Protein AF-0000000083339998 (afdb_homodimer)

Organism: NCBI:txid2580412

Nearest PDB structures (foldseek):
  4am2-assembly1_A  TM=9.776E-01  e=6.672E-11  Blastochloris viridis
  3fvb-assembly1_A  TM=9.751E-01  e=2.303E-10  Brucella abortus 2308
  8sqq-assembly1_A  TM=9.729E-01  e=2.672E-10  Brucella abortus 2308
  5d8s-assembly1_C-2  TM=9.740E-01  e=5.905E-10  Pseudomonas aeruginosa PAO1
  8w8z-assembly1_A  TM=9.739E-01  e=6.520E-10  Escherichia coli

Structure (mmCIF, N/CA/C/O backbone):
data_AF-0000000083339998-model_v1
#
loop_
_entity.id
_entity.type
_entity.pdbx_description
1 polymer Bacterioferritin
#
loop_
_atom_site.group_PDB
_atom_site.id
_atom_site.type_symbol
_atom_site.label_atom_id
_atom_site.label_alt_id
_atom_site.label_comp_id
_atom_site.label_asym_id
_atom_site.label_entity_id
_atom_site.label_seq_id
_atom_site.pdbx_PDB_ins_code
_atom_site.Cartn_x
_atom_site.Cartn_y
_atom_site.Cartn_z
_atom_site.occupancy
_atom_site.B_iso_or_equiv
_atom_site.auth_seq_id
_atom_site.auth_comp_id
_atom_site.auth_asym_id
_atom_site.auth_atom_id
_atom_site.pdbx_PDB_model_num
ATOM 1 N N . MET A 1 1 ? -32.173 -6.997 -8.998 1 40.06 1 MET A N 1
ATOM 2 C CA . MET A 1 1 ? -31.596 -5.666 -8.833 1 40.06 1 MET A CA 1
ATOM 3 C C . MET A 1 1 ? -30.073 -5.733 -8.798 1 40.06 1 MET A C 1
ATOM 5 O O . MET A 1 1 ? -29.501 -6.621 -8.164 1 40.06 1 MET A O 1
ATOM 9 N N . SER A 1 2 ? -29.298 -5.074 -9.797 1 49.13 2 SER A N 1
ATOM 10 C CA . SER A 1 2 ? -28.148 -5.498 -10.59 1 49.13 2 SER A CA 1
ATOM 11 C C . SER A 1 2 ? -26.864 -5.452 -9.769 1 49.13 2 SER A C 1
ATOM 13 O O . SER A 1 2 ? -26.582 -4.454 -9.103 1 49.13 2 SER A O 1
ATOM 15 N N . LYS A 1 3 ? -26.419 -6.695 -9.272 1 64.67 3 LYS A N 1
ATOM 16 C CA . LYS A 1 3 ? -25.108 -7.032 -8.724 1 64.67 3 LYS A CA 1
ATOM 17 C C . LYS A 1 3 ? -24.027 -6.108 -9.277 1 64.67 3 LYS A C 1
ATOM 19 O O . LYS A 1 3 ? -22.968 -5.948 -8.667 1 64.67 3 LYS A O 1
ATOM 24 N N . LYS A 1 4 ? -24.452 -5.324 -10.065 1 74.75 4 LYS A N 1
ATOM 25 C CA . LYS A 1 4 ? -23.514 -4.462 -10.78 1 74.75 4 LYS A CA 1
ATOM 26 C C . LYS A 1 4 ? -23.205 -3.201 -9.978 1 74.75 4 LYS A C 1
ATOM 28 O O . LYS A 1 4 ? -22.049 -2.784 -9.888 1 74.75 4 LYS A O 1
ATOM 33 N N . SER A 1 5 ? -24.296 -2.652 -9.232 1 90.91 5 SER A N 1
ATOM 34 C CA . SER A 1 5 ? -24.06 -1.437 -8.459 1 90.91 5 SER A CA 1
ATOM 35 C C . SER A 1 5 ? -23.186 -1.717 -7.241 1 90.91 5 SER A C 1
ATOM 37 O O . SER A 1 5 ? -22.291 -0.933 -6.92 1 90.91 5 SER A O 1
ATOM 39 N N . THR A 1 6 ? -23.359 -2.778 -6.657 1 95.88 6 THR A N 1
ATOM 40 C CA . THR A 1 6 ? -22.602 -3.166 -5.472 1 95.88 6 THR A CA 1
ATOM 41 C C . THR A 1 6 ? -21.125 -3.346 -5.808 1 95.88 6 THR A C 1
ATOM 43 O O . THR A 1 6 ? -20.256 -2.807 -5.12 1 95.88 6 THR A O 1
ATOM 46 N N . LEU A 1 7 ? -20.866 -4.001 -6.902 1 97.65 7 LEU A N 1
ATOM 47 C CA . LEU A 1 7 ? -19.482 -4.234 -7.299 1 97.65 7 LEU A CA 1
ATOM 48 C C . LEU A 1 7 ? -18.788 -2.923 -7.653 1 97.65 7 LEU A C 1
ATOM 50 O O . LEU A 1 7 ? -17.607 -2.74 -7.352 1 97.65 7 LEU A O 1
ATOM 54 N N . SER A 1 8 ? -19.552 -2.075 -8.247 1 98.23 8 SER A N 1
ATOM 55 C CA . SER A 1 8 ? -18.994 -0.77 -8.588 1 98.23 8 SER A CA 1
ATOM 56 C C . SER A 1 8 ? -18.644 0.025 -7.334 1 98.23 8 SER A C 1
ATOM 58 O O . SER A 1 8 ? -17.589 0.66 -7.271 1 98.23 8 SER A O 1
ATOM 60 N N . ASN A 1 9 ? -19.508 0.013 -6.353 1 98.71 9 ASN A N 1
ATOM 61 C CA . ASN A 1 9 ? -19.254 0.704 -5.093 1 98.71 9 ASN A CA 1
ATOM 62 C C . ASN A 1 9 ? -18.053 0.111 -4.362 1 98.71 9 ASN A C 1
ATOM 64 O O . ASN A 1 9 ? -17.229 0.847 -3.814 1 98.71 9 ASN A O 1
ATOM 68 N N . LEU A 1 10 ? -17.94 -1.172 -4.366 1 98.84 10 LEU A N 1
ATOM 69 C CA . LEU A 1 10 ? -16.82 -1.846 -3.718 1 98.84 10 LEU A CA 1
ATOM 70 C C . LEU A 1 10 ? -15.504 -1.492 -4.402 1 98.84 10 LEU A C 1
ATOM 72 O O . LEU A 1 10 ? -14.497 -1.247 -3.733 1 98.84 10 LEU A O 1
ATOM 76 N N . GLN A 1 11 ? -15.531 -1.41 -5.666 1 98.82 11 GLN A N 1
ATOM 77 C CA . GLN A 1 11 ? -14.335 -1.051 -6.42 1 98.82 11 GLN A CA 1
ATOM 78 C C . GLN A 1 11 ? -13.903 0.381 -6.116 1 98.82 11 GLN A C 1
ATOM 80 O O . GLN A 1 11 ? -12.712 0.654 -5.954 1 98.82 11 GLN A O 1
ATOM 85 N N . LYS A 1 12 ? -14.845 1.267 -6.093 1 98.84 12 LYS A N 1
ATOM 86 C CA . LYS A 1 12 ? -14.527 2.652 -5.758 1 98.84 12 LYS A CA 1
ATOM 87 C C . LYS A 1 12 ? -13.95 2.758 -4.349 1 98.84 12 LYS A C 1
ATOM 89 O O . LYS A 1 12 ? -12.963 3.462 -4.128 1 98.84 12 LYS A O 1
ATOM 94 N N . ALA A 1 13 ? -14.548 2.048 -3.442 1 98.9 13 ALA A N 1
ATOM 95 C CA . ALA A 1 13 ? -14.072 2.052 -2.061 1 98.9 13 ALA A CA 1
ATOM 96 C C . ALA A 1 13 ? -12.648 1.514 -1.97 1 98.9 13 ALA A C 1
ATOM 98 O O . ALA A 1 13 ? -11.814 2.064 -1.246 1 98.9 13 ALA A O 1
ATOM 99 N N . LEU A 1 14 ? -12.371 0.431 -2.709 1 98.86 14 LEU A N 1
ATOM 100 C CA . LEU A 1 14 ? -11.029 -0.138 -2.763 1 98.86 14 LEU A CA 1
ATOM 101 C C . LEU A 1 14 ? -10.014 0.904 -3.22 1 98.86 14 LEU A C 1
ATOM 103 O O . LEU A 1 14 ? -8.969 1.079 -2.588 1 98.86 14 LEU A O 1
ATOM 107 N N . SER A 1 15 ? -10.343 1.628 -4.202 1 98.82 15 SER A N 1
ATOM 108 C CA . SER A 1 15 ? -9.457 2.654 -4.741 1 98.82 15 SER A CA 1
ATOM 109 C C . SER A 1 15 ? -9.26 3.792 -3.745 1 98.82 15 SER A C 1
ATOM 111 O O . SER A 1 15 ? -8.156 4.324 -3.613 1 98.82 15 SER A O 1
ATOM 113 N N . MET A 1 16 ? -10.303 4.172 -3.045 1 98.8 16 MET A N 1
ATOM 114 C CA . MET A 1 16 ? -10.226 5.232 -2.043 1 98.8 16 MET A CA 1
ATOM 115 C C . MET A 1 16 ? -9.327 4.819 -0.883 1 98.8 16 MET A C 1
ATOM 117 O O . MET A 1 16 ? -8.527 5.621 -0.397 1 98.8 16 MET A O 1
ATOM 121 N N . GLU A 1 17 ? -9.445 3.577 -0.521 1 98.85 17 GLU A N 1
ATOM 122 C CA . GLU A 1 17 ? -8.628 3.108 0.594 1 98.85 17 GLU A CA 1
ATOM 123 C C . GLU A 1 17 ? -7.159 3 0.195 1 98.85 17 GLU A C 1
ATOM 125 O O . GLU A 1 17 ? -6.269 3.264 1.006 1 98.85 17 GLU A O 1
ATOM 130 N N . LEU A 1 18 ? -6.873 2.57 -1.012 1 98.75 18 LEU A N 1
ATOM 131 C CA . LEU A 1 18 ? -5.492 2.555 -1.482 1 98.75 18 LEU A CA 1
ATOM 132 C C . LEU A 1 18 ? -4.905 3.963 -1.487 1 98.75 18 LEU A C 1
ATOM 134 O O . LEU A 1 18 ? -3.769 4.168 -1.053 1 98.75 18 LEU A O 1
ATOM 138 N N . THR A 1 19 ? -5.676 4.912 -1.93 1 98.65 19 THR A N 1
ATOM 139 C CA . THR A 1 19 ? -5.233 6.302 -1.9 1 98.65 19 THR A CA 1
ATOM 140 C C . THR A 1 19 ? -4.932 6.743 -0.47 1 98.65 19 THR A C 1
ATOM 142 O O . THR A 1 19 ? -3.878 7.325 -0.204 1 98.65 19 THR A O 1
ATOM 145 N N . ALA A 1 20 ? -5.88 6.463 0.417 1 98.6 20 ALA A N 1
ATOM 146 C CA . ALA A 1 20 ? -5.722 6.874 1.809 1 98.6 20 ALA A CA 1
ATOM 147 C C . ALA A 1 20 ? -4.482 6.238 2.432 1 98.6 20 ALA A C 1
ATOM 149 O O . ALA A 1 20 ? -3.73 6.902 3.149 1 98.6 20 ALA A O 1
ATOM 150 N N . ALA A 1 21 ? -4.261 4.953 2.158 1 98.68 21 ALA A N 1
ATOM 151 C CA . ALA A 1 21 ? -3.095 4.256 2.693 1 98.68 21 ALA A CA 1
ATOM 152 C C . ALA A 1 21 ? -1.801 4.943 2.265 1 98.68 21 ALA A C 1
ATOM 154 O O . ALA A 1 21 ? -0.926 5.206 3.094 1 98.68 21 ALA A O 1
ATOM 155 N N . HIS A 1 22 ? -1.75 5.302 1.079 1 98.73 22 HIS A N 1
ATOM 156 C CA . HIS A 1 22 ? -0.488 5.846 0.589 1 98.73 22 HIS A CA 1
ATOM 157 C C . HIS A 1 22 ? -0.372 7.334 0.899 1 98.73 22 HIS A C 1
ATOM 159 O O . HIS A 1 22 ? 0.735 7.871 0.986 1 98.73 22 HIS A O 1
ATOM 165 N N . GLN A 1 23 ? -1.501 8.064 1.105 1 98.73 23 GLN A N 1
ATOM 166 C CA . GLN A 1 23 ? -1.441 9.404 1.681 1 98.73 23 GLN A CA 1
ATOM 167 C C . GLN A 1 23 ? -0.813 9.377 3.071 1 98.73 23 GLN A C 1
ATOM 169 O O . GLN A 1 23 ? 0.056 10.195 3.381 1 98.73 23 GLN A O 1
ATOM 174 N N . TYR A 1 24 ? -1.246 8.427 3.842 1 98.72 24 TYR A N 1
ATOM 175 C CA . TYR A 1 24 ? -0.693 8.299 5.185 1 98.72 24 TYR A CA 1
ATOM 176 C C . TYR A 1 24 ? 0.766 7.863 5.135 1 98.72 24 TYR A C 1
ATOM 178 O O . TYR A 1 24 ? 1.574 8.278 5.97 1 98.72 24 TYR A O 1
ATOM 186 N N . GLN A 1 25 ? 1.122 7.032 4.179 1 98.78 25 GLN A N 1
ATOM 187 C CA . GLN A 1 25 ? 2.524 6.677 3.987 1 98.78 25 GLN A CA 1
ATOM 188 C C . GLN A 1 25 ? 3.368 7.913 3.69 1 98.78 25 GLN A C 1
ATOM 190 O O . GLN A 1 25 ? 4.414 8.121 4.31 1 98.78 25 GLN A O 1
ATOM 195 N N . LEU A 1 26 ? 2.905 8.684 2.791 1 98.83 26 LEU A N 1
ATOM 196 C CA . LEU A 1 26 ? 3.61 9.901 2.401 1 98.83 26 LEU A CA 1
ATOM 197 C C . LEU A 1 26 ? 3.739 10.857 3.582 1 98.83 26 LEU A C 1
ATOM 199 O O . LEU A 1 26 ? 4.822 11.387 3.841 1 98.83 26 LEU A O 1
ATOM 203 N N . HIS A 1 27 ? 2.687 11.029 4.34 1 98.81 27 HIS A N 1
ATOM 204 C CA . HIS A 1 27 ? 2.688 11.944 5.476 1 98.81 27 HIS A CA 1
ATOM 205 C C . HIS A 1 27 ? 3.591 11.434 6.594 1 98.81 27 HIS A C 1
ATOM 207 O O . HIS A 1 27 ? 4.275 12.221 7.253 1 98.81 27 HIS A O 1
ATOM 213 N N . ALA A 1 28 ? 3.574 10.113 6.757 1 98.66 28 ALA A N 1
ATOM 214 C CA . ALA A 1 28 ? 4.501 9.542 7.731 1 98.66 28 ALA A CA 1
ATOM 215 C C . ALA A 1 28 ? 5.946 9.882 7.378 1 98.66 28 ALA A C 1
ATOM 217 O O . ALA A 1 28 ? 6.74 10.232 8.254 1 98.66 28 ALA A O 1
ATOM 218 N N . SER A 1 29 ? 6.272 9.816 6.149 1 98.51 29 SER A N 1
ATOM 219 C CA . SER A 1 29 ? 7.629 10.092 5.69 1 98.51 29 SER A CA 1
ATOM 220 C C . SER A 1 29 ? 7.968 11.573 5.826 1 98.51 29 SER A C 1
ATOM 222 O O . SER A 1 29 ? 9.075 11.927 6.237 1 98.51 29 SER A O 1
ATOM 224 N N . VAL A 1 30 ? 7.054 12.415 5.521 1 98.44 30 VAL A N 1
ATOM 225 C CA . VAL A 1 30 ? 7.241 13.856 5.653 1 98.44 30 VAL A CA 1
ATOM 226 C C . VAL A 1 30 ? 7.469 14.215 7.12 1 98.44 30 VAL A C 1
ATOM 228 O O . VAL A 1 30 ? 8.394 14.962 7.445 1 98.44 30 VAL A O 1
ATOM 231 N N . LEU A 1 31 ? 6.661 13.64 7.984 1 98.46 31 LEU A N 1
ATOM 232 C CA . LEU A 1 31 ? 6.767 13.912 9.414 1 98.46 31 LEU A CA 1
ATOM 233 C C . LEU A 1 31 ? 8.093 13.4 9.967 1 98.46 31 LEU A C 1
ATOM 235 O O . LEU A 1 31 ? 8.711 14.052 10.812 1 98.46 31 LEU A O 1
ATOM 239 N N . SER A 1 32 ? 8.476 12.274 9.52 1 97.49 32 SER A N 1
ATOM 240 C CA . SER A 1 32 ? 9.784 11.755 9.905 1 97.49 32 SER A CA 1
ATOM 241 C C . SER A 1 32 ? 10.903 12.692 9.462 1 97.49 32 SER A C 1
ATOM 243 O O . SER A 1 32 ? 11.828 12.969 10.228 1 97.49 32 SER A O 1
ATOM 245 N N . ASP A 1 33 ? 10.758 13.185 8.304 1 96.52 33 ASP A N 1
ATOM 246 C CA . ASP A 1 33 ? 1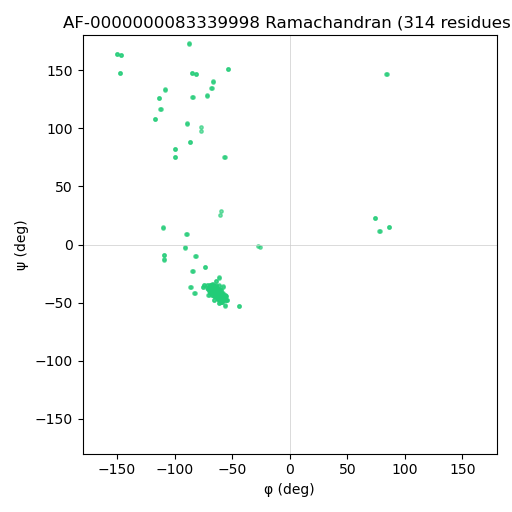1.744 14.114 7.76 1 96.52 33 ASP A CA 1
ATOM 247 C C . ASP A 1 33 ? 11.792 15.404 8.577 1 96.52 33 ASP A C 1
ATOM 249 O O . ASP A 1 33 ? 12.852 16.019 8.713 1 96.52 33 ASP A O 1
ATOM 253 N N . TRP A 1 34 ? 10.653 15.782 9.148 1 96.51 34 TRP A N 1
ATOM 254 C CA . TRP A 1 34 ? 10.545 16.985 9.967 1 96.51 34 TRP A CA 1
ATOM 255 C C . TRP A 1 34 ? 11.024 16.72 11.39 1 96.51 34 TRP A C 1
ATOM 257 O O . TRP A 1 34 ? 11.089 17.639 12.211 1 96.51 34 TRP A O 1
ATOM 267 N N . GLY A 1 35 ? 11.26 15.439 11.749 1 96.13 35 GLY A N 1
ATOM 268 C CA . GLY A 1 35 ? 11.713 15.083 13.085 1 96.13 35 GLY A CA 1
ATOM 269 C C . GLY A 1 35 ? 10.575 14.899 14.071 1 96.13 35 GLY A C 1
ATOM 270 O O . GLY A 1 35 ? 10.798 14.86 15.283 1 96.13 35 GLY A O 1
ATOM 271 N N . ILE A 1 36 ? 9.349 14.78 13.568 1 97.56 36 ILE A N 1
ATOM 272 C CA . ILE A 1 36 ? 8.169 14.611 14.408 1 97.56 36 ILE A CA 1
ATOM 273 C C . ILE A 1 36 ? 7.774 13.136 14.453 1 97.56 36 ILE A C 1
ATOM 275 O O . ILE A 1 36 ? 6.746 12.745 13.896 1 97.56 36 ILE A O 1
ATOM 279 N N . ASP A 1 37 ? 8.491 12.368 15.171 1 97.43 37 ASP A N 1
ATOM 280 C CA . ASP A 1 37 ? 8.517 10.914 15.039 1 97.43 37 ASP A CA 1
ATOM 281 C C . ASP A 1 37 ? 7.265 10.285 15.644 1 97.43 37 ASP A C 1
ATOM 283 O O . ASP A 1 37 ? 6.748 9.295 15.124 1 97.43 37 ASP A O 1
ATOM 287 N N . ILE A 1 38 ? 6.754 10.81 16.735 1 97.79 38 ILE A N 1
ATOM 288 C CA . ILE A 1 38 ? 5.573 10.241 17.375 1 97.79 38 ILE A CA 1
ATOM 289 C C . ILE A 1 38 ? 4.371 10.36 16.44 1 97.79 38 ILE A C 1
ATOM 291 O O . ILE A 1 38 ? 3.61 9.404 16.272 1 97.79 38 ILE A O 1
ATOM 295 N N . LEU A 1 39 ? 4.244 11.488 15.805 1 98.16 39 LEU A N 1
ATOM 296 C CA . LEU A 1 39 ? 3.158 11.685 14.851 1 98.16 39 LEU A CA 1
ATOM 297 C C . LEU A 1 39 ? 3.364 10.828 13.607 1 98.16 39 LEU A C 1
ATOM 299 O O . LEU A 1 39 ? 2.397 10.335 13.021 1 98.16 39 LEU A O 1
ATOM 303 N N . SER A 1 40 ? 4.614 10.726 13.189 1 98.38 40 SER A N 1
ATOM 304 C CA . SER A 1 40 ? 4.929 9.847 12.067 1 98.38 40 SER A CA 1
ATOM 305 C C . SER A 1 40 ? 4.442 8.425 12.326 1 98.38 40 SER A C 1
ATOM 307 O O . SER A 1 40 ? 3.835 7.803 11.452 1 98.38 40 SER A O 1
ATOM 309 N N . GLU A 1 41 ? 4.657 7.927 13.488 1 98.29 41 GLU A N 1
ATOM 310 C CA . GLU A 1 41 ? 4.232 6.581 13.86 1 98.29 41 GLU A CA 1
ATOM 311 C C . GLU A 1 41 ? 2.712 6.456 13.837 1 98.29 41 GLU A C 1
ATOM 313 O O . GLU A 1 41 ? 2.175 5.422 13.433 1 98.29 41 GLU A O 1
ATOM 318 N N . GLN A 1 42 ? 2.056 7.501 14.248 1 98.22 42 GLN A N 1
ATOM 319 C CA . GLN A 1 42 ? 0.598 7.503 14.194 1 98.22 42 GLN A CA 1
ATOM 320 C C . GLN A 1 42 ? 0.1 7.389 12.757 1 98.22 42 GLN A C 1
ATOM 322 O O . GLN A 1 42 ? -0.862 6.669 12.482 1 98.22 42 GLN A O 1
ATOM 327 N N . MET A 1 43 ? 0.757 8.066 11.86 1 98.57 43 MET A N 1
ATOM 328 C CA . MET A 1 43 ? 0.375 7.984 10.453 1 98.57 43 MET A CA 1
ATOM 329 C C . MET A 1 43 ? 0.618 6.581 9.905 1 98.57 43 MET A C 1
ATOM 331 O O . MET A 1 43 ? -0.153 6.092 9.077 1 98.57 43 MET A O 1
ATOM 335 N N . ARG A 1 44 ? 1.642 5.93 10.339 1 98.51 44 ARG A N 1
ATOM 336 C CA . ARG A 1 44 ? 1.933 4.567 9.906 1 98.51 44 ARG A CA 1
ATOM 337 C C . ARG A 1 44 ? 0.848 3.602 10.37 1 98.51 44 ARG A C 1
ATOM 339 O O . ARG A 1 44 ? 0.474 2.682 9.639 1 98.51 44 ARG A O 1
ATOM 346 N N . LYS A 1 45 ? 0.42 3.784 11.545 1 98.51 45 LYS A N 1
ATOM 347 C CA . LYS A 1 45 ? -0.681 2.967 12.049 1 98.51 45 LYS A CA 1
ATOM 348 C C . LYS A 1 45 ? -1.936 3.153 11.201 1 98.51 45 LYS A C 1
ATOM 350 O O . LYS A 1 45 ? -2.633 2.184 10.894 1 98.51 45 LYS A O 1
ATOM 355 N N . GLU A 1 46 ? -2.201 4.409 10.844 1 98.4 46 GLU A N 1
ATOM 356 C CA . GLU A 1 46 ? -3.356 4.68 9.994 1 98.4 46 GLU A CA 1
ATOM 357 C C . GLU A 1 46 ? -3.197 4.031 8.623 1 98.4 46 GLU A C 1
ATOM 359 O O . GLU A 1 46 ? -4.161 3.5 8.066 1 98.4 46 GLU A O 1
ATOM 364 N N . MET A 1 47 ? -1.98 4.087 8.087 1 98.52 47 MET A N 1
ATOM 365 C CA . MET A 1 47 ? -1.698 3.419 6.82 1 98.52 47 MET A CA 1
ATOM 366 C C . MET A 1 47 ? -2.062 1.94 6.891 1 98.52 47 MET A C 1
ATOM 368 O O . MET A 1 47 ? -2.731 1.417 5.999 1 98.52 47 MET A O 1
ATOM 372 N N . SER A 1 48 ? -1.63 1.308 7.94 1 98.36 48 SER A N 1
ATOM 373 C CA . SER A 1 48 ? -1.903 -0.114 8.122 1 98.36 48 SER A CA 1
ATOM 374 C C . SER A 1 48 ? -3.402 -0.384 8.2 1 98.36 48 SER A C 1
ATOM 376 O O . SER A 1 48 ? -3.894 -1.353 7.62 1 98.36 48 SER A O 1
ATOM 378 N N . GLU A 1 49 ? -4.111 0.423 8.896 1 98.53 49 GLU A N 1
ATOM 379 C CA . GLU A 1 49 ? -5.557 0.263 9.014 1 98.53 49 GLU A CA 1
ATOM 380 C C . GLU A 1 49 ? -6.238 0.382 7.654 1 98.53 49 GLU A C 1
ATOM 382 O O . GLU A 1 49 ? -7.105 -0.426 7.314 1 98.53 49 GLU A O 1
ATOM 387 N N . GLU A 1 50 ? -5.813 1.376 6.857 1 98.72 50 GLU A N 1
ATOM 388 C CA . GLU A 1 50 ? -6.429 1.558 5.546 1 98.72 50 GLU A CA 1
ATOM 389 C C . GLU A 1 50 ? -6.107 0.39 4.619 1 98.72 50 GLU A C 1
ATOM 391 O O . GLU A 1 50 ? -6.924 0.017 3.774 1 98.72 50 GLU A O 1
ATOM 396 N N . LEU A 1 51 ? -4.906 -0.186 4.745 1 98.57 51 LEU A N 1
ATOM 397 C CA . LEU A 1 51 ? -4.584 -1.389 3.986 1 98.57 51 LEU A CA 1
ATOM 398 C C . LEU A 1 51 ? -5.495 -2.545 4.386 1 98.57 51 LEU A C 1
ATOM 400 O O . LEU A 1 51 ? -5.916 -3.332 3.535 1 98.57 51 LEU A O 1
ATOM 404 N N . GLY A 1 52 ? -5.785 -2.641 5.66 1 98.52 52 GLY A N 1
ATOM 405 C CA . GLY A 1 52 ? -6.766 -3.616 6.108 1 98.52 52 GLY A CA 1
ATOM 406 C C . GLY A 1 52 ? -8.132 -3.42 5.48 1 98.52 52 GLY A C 1
ATOM 407 O O . GLY A 1 52 ? -8.791 -4.39 5.099 1 98.52 52 GLY A O 1
ATOM 408 N N . HIS A 1 53 ? -8.618 -2.148 5.366 1 98.84 53 HIS A N 1
ATOM 409 C CA . HIS A 1 53 ? -9.88 -1.847 4.699 1 98.84 53 HIS A CA 1
ATOM 410 C C . HIS A 1 53 ? -9.845 -2.277 3.236 1 98.84 53 HIS A C 1
ATOM 412 O O . HIS A 1 53 ? -10.797 -2.886 2.741 1 98.84 53 HIS A O 1
ATOM 418 N N . SER A 1 54 ? -8.76 -1.953 2.583 1 98.77 54 SER A N 1
ATOM 419 C CA . SER A 1 54 ? -8.637 -2.33 1.179 1 98.77 54 SER A CA 1
ATOM 420 C C . SER A 1 54 ? -8.697 -3.844 1.006 1 98.77 54 SER A C 1
ATOM 422 O O . SER A 1 54 ? -9.302 -4.342 0.054 1 98.77 54 SER A O 1
ATOM 424 N N . ASP A 1 55 ? -8.09 -4.594 1.913 1 98.73 55 ASP A N 1
ATOM 425 C CA . ASP A 1 55 ? -8.15 -6.052 1.887 1 98.73 55 ASP A CA 1
ATOM 426 C C . ASP A 1 55 ? -9.59 -6.545 2.01 1 98.73 55 ASP A C 1
ATOM 428 O O . ASP A 1 55 ? -10.013 -7.436 1.271 1 98.73 55 ASP A O 1
ATOM 432 N N . ALA A 1 56 ? -10.291 -5.975 2.924 1 98.83 56 ALA A N 1
ATOM 433 C CA . ALA A 1 56 ? -11.671 -6.391 3.161 1 98.83 56 ALA A CA 1
ATOM 434 C C . ALA A 1 56 ? -12.536 -6.15 1.927 1 98.83 56 ALA A C 1
ATOM 436 O O . ALA A 1 56 ? -13.361 -6.993 1.566 1 98.83 56 ALA A O 1
ATOM 437 N N . PHE A 1 57 ? -12.346 -5.016 1.275 1 98.86 57 PHE A N 1
ATOM 438 C CA . PHE A 1 57 ? -13.111 -4.718 0.07 1 98.86 57 PHE A CA 1
ATOM 439 C C . PHE A 1 57 ? -12.747 -5.68 -1.054 1 98.86 57 PHE A C 1
ATOM 441 O O . PHE A 1 57 ? -13.623 -6.154 -1.781 1 98.86 57 PHE A O 1
ATOM 448 N N . MET A 1 58 ? -11.476 -5.952 -1.17 1 98.6 58 MET A N 1
ATOM 449 C CA . MET A 1 58 ? -11.017 -6.872 -2.206 1 98.6 58 MET A CA 1
ATOM 450 C C . MET A 1 58 ? -11.62 -8.259 -2.008 1 98.6 58 MET A C 1
ATOM 452 O O . MET A 1 58 ? -12.094 -8.877 -2.963 1 98.6 58 MET A O 1
ATOM 456 N N . GLU A 1 59 ? -11.638 -8.713 -0.803 1 98.32 59 GLU A N 1
ATOM 457 C CA . GLU A 1 59 ? -12.193 -10.024 -0.48 1 98.32 59 GLU A CA 1
ATOM 458 C C . GLU A 1 59 ? -13.688 -10.08 -0.784 1 98.32 59 GLU A C 1
ATOM 460 O O . GLU A 1 59 ? -14.186 -11.089 -1.287 1 98.32 59 GLU A O 1
ATOM 465 N N . ARG A 1 60 ? -14.409 -9.012 -0.494 1 98.69 60 ARG A N 1
ATOM 466 C CA . ARG A 1 60 ? -15.843 -8.97 -0.765 1 98.69 60 ARG A CA 1
ATOM 467 C C . ARG A 1 60 ? -16.117 -8.999 -2.264 1 98.69 60 ARG A C 1
ATOM 469 O O . ARG A 1 60 ? -17.055 -9.66 -2.716 1 98.69 60 ARG A O 1
ATOM 476 N N . ILE A 1 61 ? -15.314 -8.275 -3.027 1 98.65 61 ILE A N 1
ATOM 477 C CA . ILE A 1 61 ? -15.444 -8.283 -4.48 1 98.65 61 ILE A CA 1
ATOM 478 C C . ILE A 1 61 ? -15.295 -9.709 -5.004 1 98.65 61 ILE A C 1
ATOM 480 O O . ILE A 1 61 ? -16.113 -10.172 -5.803 1 98.65 61 ILE A O 1
ATOM 484 N N . MET A 1 62 ? -14.311 -10.421 -4.515 1 97.95 62 MET A N 1
ATOM 485 C CA . MET A 1 62 ? -14.054 -11.785 -4.969 1 97.95 62 MET A CA 1
ATOM 486 C C . MET A 1 62 ? -15.165 -12.727 -4.518 1 97.95 62 MET A C 1
ATOM 488 O O . MET A 1 62 ? -15.571 -13.618 -5.267 1 97.95 62 MET A O 1
ATOM 492 N N . PHE A 1 63 ? -15.675 -12.526 -3.323 1 97.74 63 PHE A N 1
ATOM 493 C CA . PHE A 1 63 ? -16.789 -13.321 -2.818 1 97.74 63 PHE A CA 1
ATOM 494 C C . PHE A 1 63 ? -17.992 -13.219 -3.747 1 97.74 63 PHE A C 1
ATOM 496 O O . PHE A 1 63 ? -18.701 -14.204 -3.964 1 97.74 63 PHE A O 1
ATOM 503 N N . LEU A 1 64 ? -18.181 -12.057 -4.303 1 97.51 64 LEU A N 1
ATOM 504 C CA . LEU A 1 64 ? -19.308 -11.8 -5.194 1 97.51 64 LEU A CA 1
ATOM 505 C C . LEU A 1 64 ? -18.943 -12.124 -6.639 1 97.51 64 LEU A C 1
ATOM 507 O O . LEU A 1 64 ? -19.625 -11.686 -7.569 1 97.51 64 LEU A O 1
ATOM 511 N N . LYS A 1 65 ? -17.77 -12.752 -6.837 1 96.89 65 LYS A N 1
ATOM 512 C CA . LYS A 1 65 ? -17.288 -13.281 -8.109 1 96.89 65 LYS A CA 1
ATOM 513 C C . LYS A 1 65 ? -16.843 -12.156 -9.039 1 96.89 65 LYS A C 1
ATOM 515 O O . LYS A 1 65 ? -16.882 -12.302 -10.262 1 96.89 65 LYS A O 1
ATOM 520 N N . GLY A 1 66 ? -16.51 -11.007 -8.38 1 97.21 66 GLY A N 1
ATOM 521 C CA . GLY A 1 66 ? -15.875 -9.939 -9.135 1 97.21 66 GLY A CA 1
ATOM 522 C C . GLY A 1 66 ? -14.364 -10.065 -9.194 1 97.21 66 GLY A C 1
ATOM 523 O O . GLY A 1 66 ? -13.788 -10.972 -8.589 1 97.21 66 GLY A O 1
ATOM 524 N N . LYS A 1 67 ? -13.779 -9.196 -9.991 1 97.6 67 LYS A N 1
ATOM 525 C CA . LYS A 1 67 ? -12.327 -9.095 -10.112 1 97.6 67 LYS A CA 1
ATOM 526 C C . LYS A 1 67 ? -11.831 -7.728 -9.65 1 97.6 67 LYS A C 1
ATOM 528 O O . LYS A 1 67 ? -12.017 -6.727 -10.345 1 97.6 67 LYS A O 1
ATOM 533 N N . PRO A 1 68 ? -11.191 -7.693 -8.504 1 98.55 68 PRO A N 1
ATOM 534 C CA . PRO A 1 68 ? -10.721 -6.396 -8.01 1 98.55 68 PRO A CA 1
ATOM 535 C C . PRO A 1 68 ? -9.623 -5.795 -8.884 1 98.55 68 PRO A C 1
ATOM 537 O O . PRO A 1 68 ? -8.764 -6.521 -9.39 1 98.55 68 PRO A O 1
ATOM 540 N N . VAL A 1 69 ? -9.666 -4.51 -9.094 1 98.59 69 VAL A N 1
ATOM 541 C CA . VAL A 1 69 ? -8.637 -3.739 -9.783 1 98.59 69 VAL A CA 1
ATOM 542 C C . VAL A 1 69 ? -7.948 -2.8 -8.796 1 98.59 69 VAL A C 1
ATOM 544 O O . VAL A 1 69 ? -8.588 -1.921 -8.214 1 98.59 69 VAL A O 1
ATOM 547 N N . LEU A 1 70 ? -6.683 -3.017 -8.605 1 98.7 70 LEU A N 1
ATOM 548 C CA . LEU A 1 70 ? -5.949 -2.196 -7.648 1 98.7 70 LEU A CA 1
ATOM 549 C C . LEU A 1 70 ? -5.378 -0.953 -8.323 1 98.7 70 LEU A C 1
ATOM 551 O O . LEU A 1 70 ? -4.384 -1.037 -9.048 1 98.7 70 LEU A O 1
ATOM 555 N N . LYS A 1 71 ? -6.025 0.11 -8.056 1 98.24 71 LYS A N 1
ATOM 556 C CA . LYS A 1 71 ? -5.641 1.442 -8.513 1 98.24 71 LYS A CA 1
ATOM 557 C C . LYS A 1 71 ? -6.027 2.506 -7.489 1 98.24 71 LYS A C 1
ATOM 559 O O . LYS A 1 71 ? -7.039 2.372 -6.798 1 98.24 71 LYS A O 1
ATOM 564 N N . MET A 1 72 ? -5.278 3.497 -7.416 1 98.14 72 MET A N 1
ATOM 565 C CA . MET A 1 72 ? -5.613 4.599 -6.519 1 98.14 72 MET A CA 1
ATOM 566 C C . MET A 1 72 ? -6.639 5.529 -7.158 1 98.14 72 MET A C 1
ATOM 568 O O . MET A 1 72 ? -6.603 5.762 -8.367 1 98.14 72 MET A O 1
ATOM 572 N N . ALA A 1 73 ? -7.469 6.075 -6.338 1 97.82 73 ALA A N 1
ATOM 573 C CA . ALA A 1 73 ? -8.481 7.016 -6.81 1 97.82 73 ALA A CA 1
ATOM 574 C C . ALA A 1 73 ? -7.859 8.37 -7.141 1 97.82 73 ALA A C 1
ATOM 576 O O . ALA A 1 73 ? -8.332 9.075 -8.036 1 97.82 73 ALA A O 1
ATOM 577 N N . ASN A 1 74 ? -6.888 8.769 -6.426 1 97.56 74 ASN A N 1
ATOM 578 C CA . ASN A 1 74 ? -6.162 10.028 -6.551 1 97.56 74 ASN A CA 1
ATOM 579 C C . ASN A 1 74 ? -4.69 9.865 -6.184 1 97.56 74 ASN A C 1
ATOM 581 O O . ASN A 1 74 ? -4.305 8.867 -5.573 1 97.56 74 ASN A O 1
ATOM 585 N N . THR A 1 75 ? -3.943 10.85 -6.616 1 97.97 75 THR A N 1
ATOM 586 C CA . THR A 1 75 ? -2.545 10.877 -6.201 1 97.97 75 THR A CA 1
ATOM 587 C C . THR A 1 75 ? -2.4 11.538 -4.833 1 97.97 75 THR A C 1
ATOM 589 O O . THR A 1 75 ? -2.887 12.651 -4.621 1 97.97 75 THR A O 1
ATOM 592 N N . PRO A 1 76 ? -1.74 10.848 -3.879 1 98.47 76 PRO A N 1
ATOM 593 C CA . PRO A 1 76 ? -1.481 11.471 -2.579 1 98.47 76 PRO A CA 1
ATOM 594 C C . PRO A 1 76 ? -0.776 12.82 -2.701 1 98.47 76 PRO A C 1
ATOM 596 O O . PRO A 1 76 ? 0.018 13.025 -3.622 1 98.47 76 PRO A O 1
ATOM 599 N N . VAL A 1 77 ? -1.032 13.67 -1.731 1 97.45 77 VAL A N 1
ATOM 600 C CA . VAL A 1 77 ? -0.507 15.031 -1.766 1 97.45 77 VAL A CA 1
ATOM 601 C C . VAL A 1 77 ? 0.505 15.224 -0.639 1 97.45 77 VAL A C 1
ATOM 603 O O . VAL A 1 77 ? 0.204 14.956 0.527 1 97.45 77 VAL A O 1
ATOM 606 N N . MET A 1 78 ? 1.671 15.661 -1.021 1 97.79 78 MET A N 1
ATOM 607 C CA . MET A 1 78 ? 2.696 15.957 -0.024 1 97.79 78 MET A CA 1
ATOM 608 C C . MET A 1 78 ? 2.35 17.223 0.753 1 97.79 78 MET A C 1
ATOM 610 O O . MET A 1 78 ? 2.082 18.268 0.157 1 97.79 78 MET A O 1
ATOM 614 N N . ALA A 1 79 ? 2.37 17.15 2.028 1 96.23 79 ALA A N 1
ATOM 615 C CA . ALA A 1 79 ? 1.987 18.275 2.878 1 96.23 79 ALA A CA 1
ATOM 616 C C . ALA A 1 79 ? 3.164 19.219 3.103 1 96.23 79 ALA A C 1
ATOM 618 O O . ALA A 1 79 ? 4.309 18.776 3.226 1 96.23 79 ALA A O 1
ATOM 619 N N . GLU A 1 80 ? 2.84 20.519 3.243 1 96.19 80 GLU A N 1
ATOM 620 C CA . GLU A 1 80 ? 3.867 21.527 3.489 1 96.19 80 GLU A CA 1
ATOM 621 C C . GLU A 1 80 ? 3.777 22.071 4.912 1 96.19 80 GLU A C 1
ATOM 623 O O . GLU A 1 80 ? 4.655 22.814 5.354 1 96.19 80 GLU A O 1
ATOM 628 N N . SER A 1 81 ? 2.684 21.773 5.566 1 97.2 81 SER A N 1
ATOM 629 C CA . SER A 1 81 ? 2.482 22.133 6.966 1 97.2 81 SER A CA 1
ATOM 630 C C . SER A 1 81 ? 1.588 21.12 7.674 1 97.2 81 SER A C 1
ATOM 632 O O . SER A 1 81 ? 0.883 20.346 7.024 1 97.2 81 SER A O 1
ATOM 634 N N . LEU A 1 82 ? 1.612 21.165 8.965 1 97.97 82 LEU A N 1
ATOM 635 C CA . LEU A 1 82 ? 0.769 20.258 9.736 1 97.97 82 LEU A CA 1
ATOM 636 C C . LEU A 1 82 ? -0.708 20.542 9.485 1 97.97 82 LEU A C 1
ATOM 638 O O . LEU A 1 82 ? -1.503 19.615 9.317 1 97.97 82 LEU A O 1
ATOM 642 N N . VAL A 1 83 ? -1.043 21.754 9.494 1 98.21 83 VAL A N 1
ATOM 643 C CA . VAL A 1 83 ? -2.436 22.145 9.301 1 98.21 83 VAL A CA 1
ATOM 644 C C . VAL A 1 83 ? -2.92 21.674 7.932 1 98.21 83 VAL A C 1
ATOM 646 O O . VAL A 1 83 ? -4 21.089 7.815 1 98.21 83 VAL A O 1
ATOM 649 N N . GLN A 1 84 ? -2.138 21.902 6.928 1 98.14 84 GLN A N 1
ATOM 650 C CA . GLN A 1 84 ? -2.499 21.427 5.596 1 98.14 84 GLN A CA 1
ATOM 651 C C . GLN A 1 84 ? -2.639 19.908 5.573 1 98.14 84 GLN A C 1
ATOM 653 O O . GLN A 1 84 ? -3.556 19.373 4.946 1 98.14 84 GLN A O 1
ATOM 658 N N . MET A 1 85 ? -1.688 19.239 6.222 1 98.62 85 MET A N 1
ATOM 659 C CA . MET A 1 85 ? -1.709 17.78 6.281 1 98.62 85 MET A CA 1
ATOM 660 C C . MET A 1 85 ? -3.024 17.277 6.866 1 98.62 85 MET A C 1
ATOM 662 O O . MET A 1 85 ? -3.717 16.47 6.243 1 98.62 85 MET A O 1
ATOM 666 N N . PHE A 1 86 ? -3.383 17.788 8.027 1 98.75 86 PHE A N 1
ATOM 667 C CA . PHE A 1 86 ? -4.566 17.315 8.737 1 98.75 86 PHE A CA 1
ATOM 668 C C . PHE A 1 86 ? -5.837 17.711 7.996 1 98.75 86 PHE A C 1
ATOM 670 O O . PHE A 1 86 ? -6.813 16.959 7.981 1 98.75 86 PHE A O 1
ATOM 677 N N . LYS A 1 87 ? -5.858 18.842 7.375 1 98.58 87 LYS A N 1
ATOM 678 C CA . LYS A 1 87 ? -7.03 19.261 6.613 1 98.58 87 LYS A CA 1
ATOM 679 C C . LYS A 1 87 ? -7.237 18.374 5.389 1 98.58 87 LYS A C 1
ATOM 681 O O . LYS A 1 87 ? -8.372 18.036 5.045 1 98.58 87 LYS A O 1
ATOM 686 N N . THR A 1 88 ? -6.137 18.091 4.716 1 98.31 88 THR A N 1
ATOM 687 C CA . THR A 1 88 ? -6.216 17.204 3.561 1 98.31 88 THR A CA 1
ATOM 688 C C . THR A 1 88 ? -6.749 15.833 3.966 1 98.31 88 THR A C 1
ATOM 690 O O . THR A 1 88 ? -7.649 15.295 3.318 1 98.31 88 THR A O 1
ATOM 693 N N . ASP A 1 89 ? -6.191 15.245 5.03 1 98.66 89 ASP A N 1
ATOM 694 C CA . ASP A 1 89 ? -6.635 13.941 5.514 1 98.66 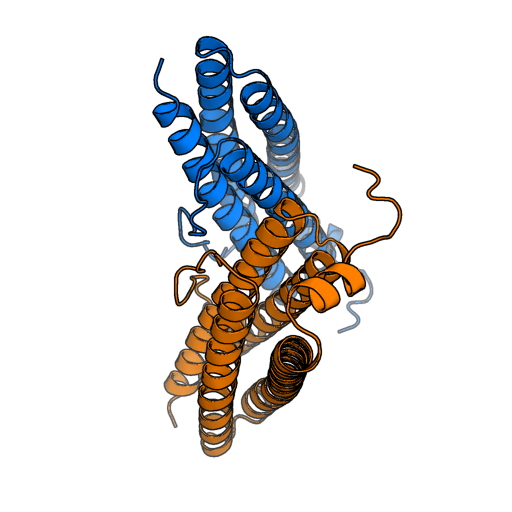89 ASP A CA 1
ATOM 695 C C . ASP A 1 89 ? -8.094 13.989 5.962 1 98.66 89 ASP A C 1
ATOM 697 O O . ASP A 1 89 ? -8.852 13.045 5.728 1 98.66 89 ASP A O 1
ATOM 701 N N . LEU A 1 90 ? -8.476 15.058 6.624 1 98.63 90 LEU A N 1
ATOM 702 C CA . LEU A 1 90 ? -9.846 15.235 7.092 1 98.63 90 LEU A CA 1
ATOM 703 C C . LEU A 1 90 ? -10.822 15.251 5.92 1 98.63 90 LEU A C 1
ATOM 705 O O . LEU A 1 90 ? -11.883 14.625 5.982 1 98.63 90 LEU A O 1
ATOM 709 N N . ALA A 1 91 ? -10.505 15.966 4.872 1 98.31 91 ALA A N 1
ATOM 710 C CA . ALA A 1 91 ? -11.348 16.019 3.68 1 98.31 91 ALA A CA 1
ATOM 711 C C . ALA A 1 91 ? -11.55 14.627 3.088 1 98.31 91 ALA A C 1
ATOM 713 O O . ALA A 1 91 ? -12.661 14.271 2.687 1 98.31 91 ALA A O 1
ATOM 714 N N . ASP A 1 92 ? -10.477 13.855 3.034 1 97.67 92 ASP A N 1
ATOM 715 C CA . ASP A 1 92 ? -10.55 12.494 2.51 1 97.67 92 ASP A CA 1
ATOM 716 C C . ASP A 1 92 ? -11.476 11.627 3.36 1 97.67 92 ASP A C 1
ATOM 718 O O . ASP A 1 92 ? -12.269 10.848 2.827 1 97.67 92 ASP A O 1
ATOM 722 N N . GLU A 1 93 ? -11.291 11.722 4.685 1 98.3 93 GLU A N 1
ATOM 723 C CA . GLU A 1 93 ? -12.14 10.937 5.577 1 98.3 93 GLU A CA 1
ATOM 724 C C . GLU A 1 93 ? -13.61 11.308 5.409 1 98.3 93 GLU A C 1
ATOM 726 O O . GLU A 1 93 ? -14.48 10.435 5.41 1 98.3 93 GLU A O 1
ATOM 731 N N . LYS A 1 94 ? -13.946 12.59 5.298 1 98.51 94 LYS A N 1
ATOM 732 C CA . LYS A 1 94 ? -15.321 13.047 5.119 1 98.51 94 LYS A CA 1
ATOM 733 C C . LYS A 1 94 ? -15.914 12.509 3.82 1 98.51 94 LYS A C 1
ATOM 735 O O . LYS A 1 94 ? -17.069 12.079 3.79 1 98.51 94 LYS A O 1
ATOM 740 N N . GLU A 1 95 ? -15.144 12.577 2.786 1 98.45 95 GLU A N 1
ATOM 741 C CA . GLU A 1 95 ? -15.584 12.026 1.507 1 98.45 95 GLU A CA 1
ATOM 742 C C . GLU A 1 95 ? -15.87 10.531 1.62 1 98.45 95 GLU A C 1
ATOM 744 O O . GLU A 1 95 ? -16.88 10.047 1.105 1 98.45 95 GLU A O 1
ATOM 749 N N . ALA A 1 96 ? -14.968 9.792 2.266 1 98.53 96 ALA A N 1
ATOM 750 C CA . ALA A 1 96 ? -15.138 8.352 2.448 1 98.53 96 ALA A CA 1
ATOM 751 C C . ALA A 1 96 ? -16.412 8.045 3.23 1 98.53 96 ALA A C 1
ATOM 753 O O . ALA A 1 96 ? -17.196 7.177 2.837 1 98.53 96 ALA A O 1
ATOM 754 N N . ILE A 1 97 ? -16.581 8.74 4.328 1 98.77 97 ILE A N 1
ATOM 755 C CA . ILE A 1 97 ? -17.751 8.524 5.173 1 98.77 97 ILE A CA 1
ATOM 756 C C . ILE A 1 97 ? -19.023 8.745 4.358 1 98.77 97 ILE A C 1
ATOM 758 O O . ILE A 1 97 ? -19.947 7.929 4.405 1 98.77 97 ILE A O 1
ATOM 762 N N . LYS A 1 98 ? -19.09 9.849 3.606 1 98.82 98 LYS A N 1
ATOM 763 C CA . LYS A 1 98 ? -20.248 10.156 2.773 1 98.82 98 LYS A CA 1
ATOM 764 C C . LYS A 1 98 ? -20.502 9.049 1.754 1 98.82 98 LYS A C 1
ATOM 766 O O . LYS A 1 98 ? -21.627 8.563 1.624 1 98.82 98 LYS A O 1
ATOM 771 N N . PHE A 1 99 ? -19.511 8.65 1.062 1 98.87 99 PHE A N 1
ATOM 772 C CA . PHE A 1 99 ? -19.64 7.642 0.017 1 98.87 99 PHE A CA 1
ATOM 773 C C . PHE A 1 99 ? -20.036 6.295 0.61 1 98.87 99 PHE A C 1
ATOM 775 O O . PHE A 1 99 ? -20.947 5.633 0.108 1 98.87 99 PHE A O 1
ATOM 782 N N . TYR A 1 100 ? -19.324 5.848 1.715 1 98.85 100 TYR A N 1
ATOM 783 C CA . TYR A 1 100 ? -19.569 4.54 2.311 1 98.85 100 TYR A CA 1
ATOM 784 C C . TYR A 1 100 ? -20.975 4.461 2.894 1 98.85 100 TYR A C 1
ATOM 786 O O . TYR A 1 100 ? -21.609 3.404 2.861 1 98.85 100 TYR A O 1
ATOM 794 N N . THR A 1 101 ? -21.417 5.571 3.457 1 98.82 101 THR A N 1
ATOM 795 C CA . THR A 1 101 ? -22.776 5.613 3.987 1 98.82 101 THR A CA 1
ATOM 796 C C . THR A 1 101 ? -23.797 5.382 2.877 1 98.82 101 THR A C 1
ATOM 798 O O . THR A 1 101 ? -24.706 4.563 3.023 1 98.82 101 THR A O 1
ATOM 801 N N . LYS A 1 102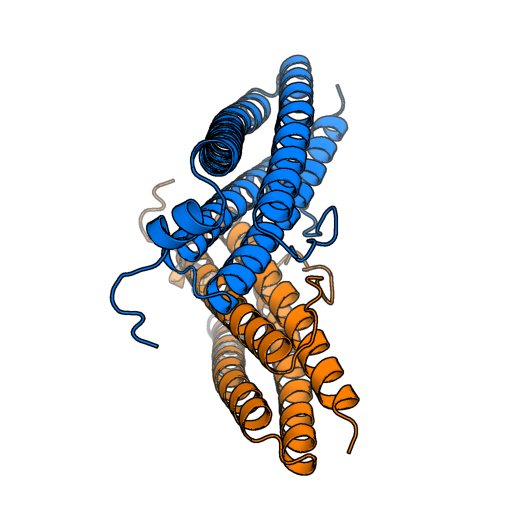 ? -23.637 6.054 1.771 1 98.74 102 LYS A N 1
ATOM 802 C CA . LYS A 1 102 ? -24.528 5.884 0.627 1 98.74 102 LYS A CA 1
ATOM 803 C C . LYS A 1 102 ? -24.43 4.471 0.059 1 98.74 102 LYS A C 1
ATOM 805 O O . LYS A 1 102 ? -25.444 3.868 -0.298 1 98.74 102 LYS A O 1
ATOM 810 N N . ALA A 1 103 ? -23.236 3.948 -0.045 1 98.74 103 ALA A N 1
ATOM 811 C CA . ALA A 1 103 ? -23.02 2.605 -0.576 1 98.74 103 ALA A CA 1
ATOM 812 C C . ALA A 1 103 ? -23.681 1.552 0.309 1 98.74 103 ALA A C 1
ATOM 814 O O . ALA A 1 103 ? -24.237 0.572 -0.191 1 98.74 103 ALA A O 1
ATOM 815 N N . ALA A 1 104 ? -23.595 1.765 1.643 1 98.56 104 ALA A N 1
ATOM 816 C CA . ALA A 1 104 ? -24.242 0.856 2.585 1 98.56 104 ALA A CA 1
ATOM 817 C C . ALA A 1 104 ? -25.755 0.841 2.381 1 98.56 104 ALA A C 1
ATOM 819 O O . ALA A 1 104 ? -26.379 -0.222 2.396 1 98.56 104 ALA A O 1
ATOM 820 N N . GLN A 1 105 ? -26.33 1.99 2.187 1 98.33 105 GLN A N 1
ATOM 821 C CA . GLN A 1 105 ? -27.765 2.101 1.951 1 98.33 105 GLN A CA 1
ATOM 822 C C . GLN A 1 105 ? -28.171 1.371 0.674 1 98.33 105 GLN A C 1
ATOM 824 O O . GLN A 1 105 ? -29.171 0.651 0.654 1 98.33 105 GLN A O 1
ATOM 829 N N . GLN A 1 106 ? -27.382 1.567 -0.361 1 98.25 106 GLN A N 1
ATOM 830 C CA . GLN A 1 106 ? -27.667 0.911 -1.633 1 98.25 106 GLN A CA 1
ATOM 831 C C . GLN A 1 106 ? -27.578 -0.607 -1.501 1 98.25 106 GLN A C 1
ATOM 833 O O . GLN A 1 106 ? -28.415 -1.332 -2.042 1 98.25 106 GLN A O 1
ATOM 838 N N . ALA A 1 107 ? -26.585 -1.061 -0.785 1 98.01 107 ALA A N 1
ATOM 839 C CA . ALA A 1 107 ? -26.445 -2.498 -0.563 1 98.01 107 ALA A CA 1
ATOM 840 C C . ALA A 1 107 ? -27.641 -3.052 0.206 1 98.01 107 ALA A C 1
ATOM 842 O O . ALA A 1 107 ? -28.118 -4.151 -0.086 1 98.01 107 ALA A O 1
ATOM 843 N N . ALA A 1 108 ? -28.09 -2.302 1.176 1 96.89 108 ALA A N 1
ATOM 844 C CA . ALA A 1 108 ? -29.264 -2.692 1.953 1 96.89 108 ALA A CA 1
ATOM 845 C C . ALA A 1 108 ? -30.496 -2.816 1.061 1 96.89 108 ALA A C 1
ATOM 847 O O . ALA A 1 108 ? -31.26 -3.777 1.177 1 96.89 108 ALA A O 1
ATOM 848 N N . GLU A 1 109 ? -30.672 -1.886 0.204 1 97.18 109 GLU A N 1
ATOM 849 C CA . GLU A 1 109 ? -31.801 -1.886 -0.721 1 97.18 109 GLU A CA 1
ATOM 850 C C . GLU A 1 109 ? -31.766 -3.107 -1.636 1 97.18 109 GLU A C 1
ATOM 852 O O . GLU A 1 109 ? -32.813 -3.611 -2.047 1 97.18 109 GLU A O 1
ATOM 857 N N . GLU A 1 110 ? -30.607 -3.555 -1.856 1 95.5 110 GLU A N 1
ATOM 858 C CA . GLU A 1 110 ? -30.43 -4.704 -2.739 1 95.5 110 GLU A CA 1
ATOM 859 C C . GLU A 1 110 ? -30.469 -6.013 -1.955 1 95.5 110 GLU A C 1
ATOM 861 O O . GLU A 1 110 ? -30.297 -7.091 -2.529 1 95.5 110 GLU A O 1
ATOM 866 N N . GLY A 1 111 ? -30.586 -5.938 -0.692 1 96.37 111 GLY A N 1
ATOM 867 C CA . GLY A 1 111 ? -30.66 -7.116 0.159 1 96.37 111 GLY A CA 1
ATOM 868 C C . GLY A 1 111 ? -29.307 -7.756 0.41 1 96.37 111 GLY A C 1
ATOM 869 O O . GLY A 1 111 ? -29.231 -8.917 0.816 1 96.37 111 GLY A O 1
ATOM 870 N N . ASP A 1 112 ? -28.3 -7.113 0.073 1 97.32 112 ASP A N 1
ATOM 871 C CA . ASP A 1 112 ? -26.941 -7.604 0.28 1 97.32 112 ASP A CA 1
ATOM 872 C C . ASP A 1 112 ? -26.432 -7.241 1.673 1 97.32 112 ASP A C 1
ATOM 874 O O . ASP A 1 112 ? -25.695 -6.266 1.836 1 97.32 112 ASP A O 1
ATOM 878 N N . ILE A 1 113 ? -26.667 -8.049 2.661 1 98.02 113 ILE A N 1
ATOM 879 C CA . ILE A 1 113 ? -26.404 -7.796 4.073 1 98.02 113 ILE A CA 1
ATOM 880 C C . ILE A 1 113 ? -24.897 -7.76 4.319 1 98.02 113 ILE A C 1
ATOM 882 O O . ILE A 1 113 ? -24.409 -6.945 5.104 1 98.02 113 ILE A O 1
ATOM 886 N N . GLY A 1 114 ? -24.156 -8.681 3.684 1 98.26 114 GLY A N 1
ATOM 887 C CA . GLY A 1 114 ? -22.714 -8.743 3.865 1 98.26 114 GLY A CA 1
ATOM 888 C C . GLY A 1 114 ? -22.006 -7.465 3.456 1 98.26 114 GLY A C 1
ATOM 889 O O . GLY A 1 114 ? -21.161 -6.954 4.194 1 98.26 114 GLY A O 1
ATOM 890 N N . THR A 1 115 ? -22.402 -6.949 2.342 1 98.66 115 THR A N 1
ATOM 891 C CA . THR A 1 115 ? -21.787 -5.722 1.848 1 98.66 115 THR A CA 1
ATOM 892 C C . THR A 1 115 ? -22.2 -4.528 2.704 1 98.66 115 THR A C 1
ATOM 894 O O . THR A 1 115 ? -21.367 -3.685 3.045 1 98.66 115 THR A O 1
ATOM 897 N N . ARG A 1 116 ? -23.445 -4.436 3.05 1 98.6 116 ARG A N 1
ATOM 898 C CA . ARG A 1 116 ? -23.919 -3.371 3.928 1 98.6 116 ARG A CA 1
ATOM 899 C C . ARG A 1 116 ? -23.123 -3.339 5.229 1 98.6 116 ARG A C 1
ATOM 901 O O . ARG A 1 116 ? -22.645 -2.282 5.645 1 98.6 116 ARG A O 1
ATOM 908 N N . THR A 1 117 ? -22.942 -4.468 5.851 1 98.82 117 THR A N 1
ATOM 909 C CA . THR A 1 117 ? -22.252 -4.58 7.131 1 98.82 117 THR A CA 1
ATOM 910 C C . THR A 1 117 ? -20.796 -4.144 7 1 98.82 117 THR A C 1
ATOM 912 O O . THR A 1 117 ? -20.266 -3.46 7.878 1 98.82 117 THR A O 1
ATOM 915 N N . LEU A 1 118 ? -20.143 -4.521 5.913 1 98.86 118 LEU A N 1
ATOM 916 C CA . LEU A 1 118 ? -18.756 -4.141 5.671 1 98.86 118 LEU A CA 1
ATOM 917 C C . LEU A 1 118 ? -18.615 -2.625 5.583 1 98.86 118 LEU A C 1
ATOM 919 O O . LEU A 1 118 ? -17.774 -2.035 6.264 1 98.86 118 LEU A O 1
ATOM 923 N N . PHE A 1 119 ? -19.436 -2.002 4.774 1 98.91 119 PHE A N 1
ATOM 924 C CA . PHE A 1 119 ? -19.387 -0.552 4.624 1 98.91 119 PHE A CA 1
ATOM 925 C C . PHE A 1 119 ? -19.636 0.139 5.959 1 98.91 119 PHE A C 1
ATOM 927 O O . PHE A 1 119 ? -18.951 1.105 6.301 1 98.91 119 PHE A O 1
ATOM 934 N N . GLU A 1 120 ? -20.58 -0.305 6.73 1 98.82 120 GLU A N 1
ATOM 935 C CA . GLU A 1 120 ? -20.921 0.321 8.004 1 98.82 120 GLU A CA 1
ATOM 936 C C . GLU A 1 120 ? -19.776 0.197 9.004 1 98.82 120 GLU A C 1
ATOM 938 O O . GLU A 1 120 ? -19.487 1.14 9.745 1 98.82 120 GLU A O 1
ATOM 943 N N . LYS A 1 121 ? -19.149 -0.952 9.056 1 98.85 121 LYS A N 1
ATOM 944 C CA . LYS A 1 121 ? -17.993 -1.134 9.929 1 98.85 121 LYS A CA 1
ATOM 945 C C . LYS A 1 121 ? -16.884 -0.143 9.587 1 98.85 121 LYS A C 1
ATOM 947 O O . LYS A 1 121 ? -16.305 0.481 10.478 1 98.85 121 LYS A O 1
ATOM 952 N N . ILE A 1 122 ? -16.623 0.005 8.327 1 98.81 122 ILE A N 1
ATOM 953 C CA . ILE A 1 122 ? -15.524 0.864 7.902 1 98.81 122 ILE A CA 1
ATOM 954 C C . ILE A 1 122 ? -15.893 2.328 8.135 1 98.81 122 ILE A C 1
ATOM 956 O O . ILE A 1 122 ? -15.038 3.14 8.495 1 98.81 122 ILE A O 1
ATOM 960 N N . VAL A 1 123 ? -17.187 2.731 7.969 1 98.71 123 VAL A N 1
ATOM 961 C CA . VAL A 1 123 ? -17.647 4.08 8.283 1 98.71 123 VAL A CA 1
ATOM 962 C C . VAL A 1 123 ? -17.321 4.412 9.738 1 98.71 123 VAL A C 1
ATOM 964 O O . VAL A 1 123 ? -16.851 5.511 10.041 1 98.71 123 VAL A O 1
ATOM 967 N N . MET A 1 124 ? -17.557 3.482 10.627 1 98.51 124 MET A N 1
ATOM 968 C CA . MET A 1 124 ? -17.292 3.709 12.045 1 98.51 124 MET A CA 1
ATOM 969 C C . MET A 1 124 ? -15.808 3.961 12.288 1 98.51 124 MET A C 1
ATOM 971 O O . MET A 1 124 ? -15.443 4.85 13.058 1 98.51 124 MET A O 1
ATOM 975 N N . ASP A 1 125 ? -14.97 3.214 11.64 1 98.4 125 ASP A N 1
ATOM 976 C CA . ASP A 1 125 ? -13.531 3.44 11.738 1 98.4 125 ASP A CA 1
ATOM 977 C C . ASP A 1 125 ? -13.155 4.821 11.208 1 98.4 125 ASP A C 1
ATOM 979 O O . ASP A 1 125 ? -12.386 5.547 11.842 1 98.4 125 ASP A O 1
ATOM 983 N N . GLU A 1 126 ? -13.733 5.164 10.045 1 98.48 126 GLU A N 1
ATOM 984 C CA . GLU A 1 126 ? -13.404 6.447 9.432 1 98.48 126 GLU A CA 1
ATOM 985 C C . GLU A 1 126 ? -13.893 7.61 10.29 1 98.48 126 GLU A C 1
ATOM 987 O O . GLU A 1 126 ? -13.263 8.669 10.329 1 98.48 126 GLU A O 1
ATOM 992 N N . GLU A 1 127 ? -15.029 7.48 10.951 1 98.48 127 GLU A N 1
ATOM 993 C CA . GLU A 1 127 ? -15.496 8.499 11.886 1 98.48 127 GLU A CA 1
ATOM 994 C C . GLU A 1 127 ? -14.498 8.706 13.021 1 98.48 127 GLU A C 1
ATOM 996 O O . GLU A 1 127 ? -14.31 9.83 13.492 1 98.48 127 GLU A O 1
ATOM 1001 N N . GLY A 1 128 ? -13.903 7.597 13.49 1 98.26 128 GLY A N 1
ATOM 1002 C CA . GLY A 1 128 ? -12.827 7.712 14.461 1 98.26 128 GLY A CA 1
ATOM 1003 C C . GLY A 1 128 ? -11.643 8.51 13.948 1 98.26 128 GLY A C 1
ATOM 1004 O O . GLY A 1 128 ? -11.114 9.37 14.655 1 98.26 128 GLY A O 1
ATOM 1005 N N . HIS A 1 129 ? -11.26 8.274 12.715 1 98.25 129 HIS A N 1
ATOM 1006 C CA . HIS A 1 129 ? -10.176 9.026 12.094 1 98.25 129 HIS A CA 1
ATOM 1007 C C . HIS A 1 129 ? -10.519 10.509 11.998 1 98.25 129 HIS A C 1
ATOM 1009 O O . HIS A 1 129 ? -9.691 11.364 12.32 1 98.25 129 HIS A O 1
ATOM 1015 N N . MET A 1 130 ? -11.743 10.765 11.514 1 98.34 130 MET A N 1
ATOM 1016 C CA . MET A 1 130 ? -12.211 12.141 11.373 1 98.34 130 MET A CA 1
ATOM 1017 C C . MET A 1 130 ? -12.15 12.876 12.708 1 98.34 130 MET A C 1
ATOM 1019 O O . MET A 1 130 ? -11.635 13.993 12.783 1 98.34 130 MET A O 1
ATOM 1023 N N . SER A 1 131 ? -12.643 12.224 13.764 1 98.54 131 SER A N 1
ATOM 1024 C CA . SER A 1 131 ? -12.656 12.822 15.095 1 98.54 131 SER A CA 1
ATOM 1025 C C . SER A 1 131 ? -11.241 13.12 15.581 1 98.54 131 SER A C 1
ATOM 1027 O O . SER A 1 131 ? -10.989 14.178 16.161 1 98.54 131 SER A O 1
ATOM 1029 N N . TRP A 1 132 ? -10.336 12.205 15.406 1 98.6 132 TRP A N 1
ATOM 1030 C CA . TRP A 1 132 ? -8.946 12.399 15.803 1 98.6 132 TRP A CA 1
ATOM 1031 C C . TRP A 1 132 ? -8.329 13.583 15.067 1 98.6 132 TRP A C 1
ATOM 1033 O O . TRP A 1 132 ? -7.665 14.425 15.678 1 98.6 132 TRP A O 1
ATOM 1043 N N . LEU A 1 133 ? -8.572 13.681 13.788 1 98.71 133 LEU A N 1
ATOM 1044 C CA . LEU A 1 133 ? -8.016 14.755 12.972 1 98.71 133 LEU A CA 1
ATOM 1045 C C . LEU A 1 133 ? -8.562 16.11 13.41 1 98.71 133 LEU A C 1
ATOM 1047 O O . LEU A 1 133 ? -7.816 17.089 13.488 1 98.71 133 LEU A O 1
ATOM 1051 N N . GLU A 1 134 ? -9.857 16.181 13.677 1 98.66 134 GLU A N 1
ATOM 1052 C CA . GLU A 1 134 ? -10.469 17.413 14.166 1 98.66 134 GLU A CA 1
ATOM 1053 C C . GLU A 1 134 ? -9.862 17.839 15.5 1 98.66 134 GLU A C 1
ATOM 1055 O O . GLU A 1 134 ? -9.608 19.025 15.721 1 98.66 134 GLU A O 1
ATOM 1060 N N . LEU A 1 135 ? -9.647 16.845 16.36 1 98.55 135 LEU A N 1
ATOM 1061 C CA . LEU A 1 135 ? -9.026 17.133 17.648 1 98.55 135 LEU A CA 1
ATOM 1062 C C . LEU A 1 135 ? -7.626 17.708 17.459 1 98.55 135 LEU A C 1
ATOM 1064 O O . LEU A 1 135 ? -7.243 18.659 18.145 1 98.55 135 LEU A O 1
ATOM 1068 N N . GLN A 1 136 ? -6.811 17.135 16.547 1 98.54 136 GLN A N 1
ATOM 1069 C CA . GLN A 1 136 ? -5.467 17.644 16.297 1 98.54 136 GLN A CA 1
ATOM 1070 C C . GLN A 1 136 ? -5.508 19.096 15.827 1 98.54 136 GLN A C 1
ATOM 1072 O O . GLN A 1 136 ? -4.714 19.923 16.28 1 98.54 136 GLN A O 1
ATOM 1077 N N . LEU A 1 137 ? -6.418 19.391 14.892 1 98.57 137 LEU A N 1
ATOM 1078 C CA . LEU A 1 137 ? -6.546 20.749 14.374 1 98.57 137 LEU A CA 1
ATOM 1079 C C . LEU A 1 137 ? -6.937 21.72 15.483 1 98.57 137 LEU A C 1
ATOM 1081 O O . LEU A 1 137 ? -6.411 22.833 15.553 1 98.57 137 LEU A O 1
ATOM 1085 N N . ASP A 1 138 ? -7.825 21.302 16.387 1 98.51 138 ASP A N 1
ATOM 1086 C CA . ASP A 1 138 ? -8.233 22.125 17.521 1 98.51 138 ASP A CA 1
ATOM 1087 C C . ASP A 1 138 ? -7.062 22.371 18.47 1 98.51 138 ASP A C 1
ATOM 1089 O O . ASP A 1 138 ? -6.885 23.484 18.969 1 98.51 138 ASP A O 1
ATOM 1093 N N . LEU A 1 139 ? -6.291 21.333 18.734 1 98.23 139 LEU A N 1
ATOM 1094 C CA . LEU A 1 139 ? -5.144 21.447 19.628 1 98.23 139 LEU A CA 1
ATOM 1095 C C . LEU A 1 139 ? -4.112 22.42 19.067 1 98.23 139 LEU A C 1
ATOM 1097 O O . LEU A 1 139 ? -3.556 23.236 19.806 1 98.23 139 LEU A O 1
ATOM 1101 N N . ILE A 1 140 ? -3.876 22.357 17.762 1 98.13 140 ILE A N 1
ATOM 1102 C CA . ILE A 1 140 ? -2.939 23.278 17.129 1 98.13 140 ILE A CA 1
ATOM 1103 C C . ILE A 1 140 ? -3.449 24.711 17.271 1 98.13 140 ILE A C 1
ATOM 1105 O O . ILE A 1 140 ? -2.672 25.627 17.551 1 98.13 140 ILE A O 1
ATOM 1109 N N . LYS A 1 141 ? -4.761 24.9 17.093 1 97.67 141 LYS A N 1
ATOM 1110 C CA . LYS A 1 141 ? -5.379 26.216 17.231 1 97.67 141 LYS A CA 1
ATOM 1111 C C . LYS A 1 141 ? -5.253 26.735 18.66 1 97.67 141 LYS A C 1
ATOM 1113 O O . LYS A 1 141 ? -4.972 27.916 18.875 1 97.67 141 LYS A O 1
ATOM 1118 N N . ARG A 1 142 ? -5.319 25.903 19.636 1 97.76 142 ARG A N 1
ATOM 1119 C CA . ARG A 1 142 ? -5.359 26.284 21.044 1 97.76 142 ARG A CA 1
ATOM 1120 C C . ARG A 1 142 ? -3.956 26.545 21.581 1 97.76 142 ARG A C 1
ATOM 1122 O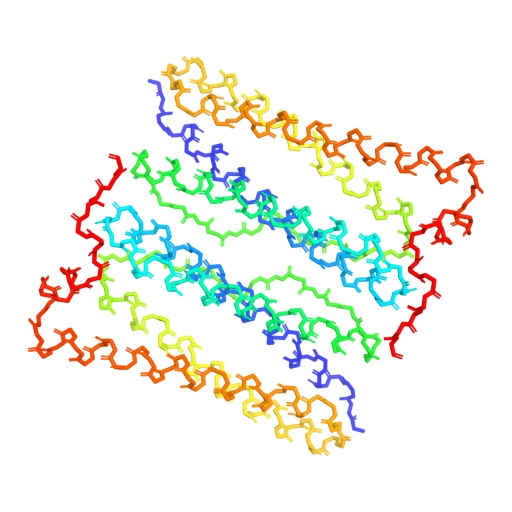 O . ARG A 1 142 ? -3.735 27.511 22.314 1 97.76 142 ARG A O 1
ATOM 1129 N N . MET A 1 143 ? -2.976 25.713 21.218 1 95.97 143 MET A N 1
ATOM 1130 C CA . MET A 1 143 ? -1.693 25.785 21.911 1 95.97 143 MET A CA 1
ATOM 1131 C C . MET A 1 143 ? -0.614 26.361 20.999 1 95.97 143 MET A C 1
ATOM 1133 O O . MET A 1 143 ? 0.487 26.674 21.455 1 95.97 143 MET A O 1
ATOM 1137 N N . GLY A 1 144 ? -0.988 26.509 19.675 1 96.82 144 GLY A N 1
ATOM 1138 C CA . GLY A 1 144 ? -0.002 26.924 18.69 1 96.82 144 GLY A CA 1
ATOM 1139 C C . GLY A 1 144 ? 0.817 25.77 18.142 1 96.82 144 GLY A C 1
ATOM 1140 O O . GLY A 1 144 ? 1.097 24.806 18.858 1 96.82 144 GLY A O 1
ATOM 1141 N N . GLU A 1 145 ? 1.198 25.852 16.921 1 95.41 145 GLU A N 1
ATOM 1142 C CA . GLU A 1 145 ? 1.861 24.771 16.197 1 95.41 145 GLU A CA 1
ATOM 1143 C C . GLU A 1 145 ? 3.186 24.398 16.855 1 95.41 145 GLU A C 1
ATOM 1145 O O . GLU A 1 145 ? 3.509 23.215 16.988 1 95.41 145 GLU A O 1
ATOM 1150 N N . PRO A 1 146 ? 4.008 25.387 17.38 1 96.04 146 PRO A N 1
ATOM 1151 C CA . PRO A 1 146 ? 5.278 25.006 18.002 1 96.04 146 PRO A CA 1
ATOM 1152 C C . PRO A 1 146 ? 5.091 24.118 19.23 1 96.04 146 PRO A C 1
ATOM 1154 O O . PRO A 1 146 ? 5.801 23.122 19.39 1 96.04 146 PRO A O 1
ATOM 1157 N N . ALA A 1 147 ? 4.176 24.442 20.024 1 96.79 147 ALA A N 1
ATOM 1158 C CA . ALA A 1 147 ? 3.917 23.639 21.217 1 96.79 147 ALA A CA 1
ATOM 1159 C C . ALA A 1 147 ? 3.377 22.261 20.843 1 96.79 147 ALA A C 1
ATOM 1161 O O . ALA A 1 147 ? 3.726 21.259 21.472 1 96.79 147 ALA A O 1
ATOM 1162 N N . TYR A 1 148 ? 2.554 22.263 19.849 1 97.97 148 TYR A N 1
ATOM 1163 C CA . TYR A 1 148 ? 2.014 21.002 19.351 1 97.97 148 TYR A CA 1
ATOM 1164 C C . TYR A 1 148 ? 3.13 20.083 18.871 1 97.97 148 TYR A C 1
ATOM 1166 O O . TYR A 1 148 ? 3.165 18.902 19.225 1 97.97 148 TYR A O 1
ATOM 1174 N N . ILE A 1 149 ? 4.022 20.586 18.096 1 96.68 149 ILE A N 1
ATOM 1175 C CA . ILE A 1 149 ? 5.135 19.821 17.544 1 96.68 149 ILE A CA 1
ATOM 1176 C C . ILE A 1 149 ? 6.004 19.283 18.678 1 96.68 149 ILE A C 1
ATOM 1178 O O . ILE A 1 149 ? 6.388 18.111 18.672 1 96.68 149 ILE A O 1
ATOM 1182 N N . ALA A 1 150 ? 6.234 20.054 19.665 1 95.65 150 ALA A N 1
ATOM 1183 C CA . ALA A 1 150 ? 7.082 19.667 20.79 1 95.65 150 ALA A CA 1
ATOM 1184 C C . ALA A 1 150 ? 6.507 18.456 21.519 1 95.65 150 ALA A C 1
ATOM 1186 O O . ALA A 1 150 ? 7.254 17.599 21.997 1 95.65 150 ALA A O 1
ATOM 1187 N N . LYS A 1 151 ? 5.213 18.429 21.556 1 95.22 151 LYS A N 1
ATOM 1188 C CA . LYS A 1 151 ? 4.533 17.341 22.253 1 95.22 151 LYS A CA 1
ATOM 1189 C C . LYS A 1 151 ? 4.61 16.043 21.455 1 95.22 151 LYS A C 1
ATOM 1191 O O . LYS A 1 151 ? 4.365 14.961 21.994 1 95.22 151 LYS A O 1
ATOM 1196 N N . HIS A 1 152 ? 4.884 16.161 20.158 1 95.45 152 HIS A N 1
ATOM 1197 C CA . HIS A 1 152 ? 4.832 14.995 19.283 1 95.45 152 HIS A CA 1
ATOM 1198 C C . HIS A 1 152 ? 6.228 14.592 18.818 1 95.45 152 HIS A C 1
ATOM 1200 O O . HIS A 1 152 ? 6.372 13.843 17.849 1 95.45 152 HIS A O 1
ATOM 1206 N N . MET A 1 153 ? 7.21 15.077 19.423 1 92.88 153 MET A N 1
ATOM 1207 C CA . MET A 1 153 ? 8.605 14.702 19.212 1 92.88 153 MET A CA 1
ATOM 1208 C C . MET A 1 153 ? 9.136 13.894 20.391 1 92.88 153 MET A C 1
ATOM 1210 O O . MET A 1 153 ? 8.842 14.207 21.546 1 92.88 153 MET A O 1
ATOM 1214 N N . SER A 1 154 ? 9.809 12.795 20.062 1 86.9 154 SER A N 1
ATOM 1215 C CA . SER A 1 154 ? 10.445 12.056 21.147 1 86.9 154 SER A CA 1
ATOM 1216 C C . SER A 1 154 ? 11.591 12.854 21.761 1 86.9 154 SER A C 1
ATOM 1218 O O . SER A 1 154 ? 12.196 13.695 21.094 1 86.9 154 SER A O 1
ATOM 1220 N N . ALA A 1 155 ? 11.751 12.968 23.122 1 73.58 155 ALA A N 1
ATOM 1221 C CA . ALA A 1 155 ? 12.807 13.695 23.823 1 73.58 155 ALA A CA 1
ATOM 1222 C C . ALA A 1 155 ? 14.171 13.423 23.195 1 73.58 155 ALA A C 1
ATOM 1224 O O . ALA A 1 155 ? 15.007 14.324 23.097 1 73.58 155 ALA A O 1
ATOM 1225 N N . ILE A 1 156 ? 14.654 12.158 22.978 1 64.17 156 ILE A N 1
ATOM 1226 C CA . ILE A 1 156 ? 15.998 11.827 22.519 1 64.17 156 ILE A CA 1
ATOM 1227 C C . ILE A 1 156 ? 15.976 11.542 21.019 1 64.17 156 ILE A C 1
ATOM 1229 O O . ILE A 1 156 ? 15.201 10.704 20.552 1 64.17 156 ILE A O 1
ATOM 1233 N N . ASN A 1 157 ? 16.016 12.601 20.297 1 55.03 157 ASN A N 1
ATOM 1234 C CA . ASN A 1 157 ? 16.063 12.337 18.863 1 55.03 157 ASN A CA 1
ATOM 1235 C C . ASN A 1 157 ? 17.259 11.465 18.492 1 55.03 157 ASN A C 1
ATOM 1237 O O . ASN A 1 157 ? 18.408 11.88 18.651 1 55.03 157 ASN A O 1
ATOM 1241 N N . ASN A 1 158 ? 17.12 10.275 18.798 1 46.43 158 ASN A N 1
ATOM 1242 C CA . ASN A 1 158 ? 18.212 9.338 18.554 1 46.43 158 ASN A CA 1
ATOM 1243 C C . ASN A 1 158 ? 18.575 9.275 17.073 1 46.43 158 ASN A C 1
ATOM 1245 O O . ASN A 1 158 ? 18.347 8.257 16.417 1 46.43 158 ASN A O 1
ATOM 1249 N N . HIS A 1 159 ? 18.415 10.262 16.27 1 43.38 159 HIS A N 1
ATOM 1250 C CA . HIS A 1 159 ? 18.951 9.946 14.95 1 43.38 159 HIS A CA 1
ATOM 1251 C C . HIS A 1 159 ? 20.474 9.893 14.973 1 43.38 159 HIS A C 1
ATOM 1253 O O . HIS A 1 159 ? 21.114 10.612 15.745 1 43.38 159 HIS A O 1
ATOM 1259 N N . MET B 1 1 ? 26.941 17.203 -12.842 1 40.22 1 MET B N 1
ATOM 1260 C CA . MET B 1 1 ? 26.259 16.086 -13.489 1 40.22 1 MET B CA 1
ATOM 1261 C C . MET B 1 1 ? 24.898 15.834 -12.851 1 40.22 1 MET B C 1
ATOM 1263 O O . MET B 1 1 ? 24.755 15.919 -11.63 1 40.22 1 MET B O 1
ATOM 1267 N N . SER B 1 2 ? 23.683 15.942 -13.623 1 49.83 2 SER B N 1
ATOM 1268 C CA . SER B 1 2 ? 22.39 16.557 -13.34 1 49.83 2 SER B CA 1
ATOM 1269 C C . SER B 1 2 ? 21.554 15.683 -12.411 1 49.83 2 SER B C 1
ATOM 1271 O O . SER B 1 2 ? 21.385 14.488 -12.659 1 49.83 2 SER B O 1
ATOM 1273 N N . LYS B 1 3 ? 21.6 16.048 -11.069 1 64.89 3 LYS B N 1
ATOM 1274 C CA . LYS B 1 3 ? 20.723 15.587 -9.997 1 64.89 3 LYS B CA 1
ATOM 1275 C C . LYS B 1 3 ? 19.351 15.195 -10.538 1 64.89 3 LYS B C 1
ATOM 1277 O O . LYS B 1 3 ? 18.619 14.436 -9.899 1 64.89 3 LYS B O 1
ATOM 1282 N N . LYS B 1 4 ? 19.258 15.362 -11.721 1 75.04 4 LYS B N 1
ATOM 1283 C CA . LYS B 1 4 ? 17.961 15.149 -12.359 1 75.04 4 LYS B CA 1
ATOM 1284 C C . LYS B 1 4 ? 17.761 13.681 -12.722 1 75.04 4 LYS B C 1
ATOM 1286 O O . LYS B 1 4 ? 16.683 13.124 -12.507 1 75.04 4 LYS B O 1
ATOM 1291 N N . SER B 1 5 ? 18.921 12.988 -13.156 1 90.93 5 SER B N 1
ATOM 1292 C CA . SER B 1 5 ? 18.786 11.584 -13.531 1 90.93 5 SER B CA 1
ATOM 1293 C C . SER B 1 5 ? 18.555 10.704 -12.307 1 90.93 5 SER B C 1
ATOM 1295 O O . SER B 1 5 ? 17.736 9.784 -12.344 1 90.93 5 SER B O 1
ATOM 1297 N N . THR B 1 6 ? 19.16 11.008 -11.279 1 95.88 6 THR B N 1
ATOM 1298 C CA . THR B 1 6 ? 19.04 10.244 -10.042 1 95.88 6 THR B CA 1
ATOM 1299 C C . THR B 1 6 ? 17.619 10.325 -9.493 1 95.88 6 THR B C 1
ATOM 1301 O O . THR B 1 6 ? 17.017 9.302 -9.159 1 95.88 6 THR B O 1
ATOM 1304 N N . LEU B 1 7 ? 17.07 11.504 -9.497 1 97.62 7 LEU B N 1
ATOM 1305 C CA . LEU B 1 7 ? 15.718 11.682 -8.979 1 97.62 7 LEU B CA 1
ATOM 1306 C C . LEU B 1 7 ? 14.701 10.956 -9.852 1 97.62 7 LEU B C 1
ATOM 1308 O O . LEU B 1 7 ? 13.732 10.388 -9.343 1 97.62 7 LEU B O 1
ATOM 1312 N N . SER B 1 8 ? 14.979 10.988 -11.102 1 98.24 8 SER B N 1
ATOM 1313 C CA . SER B 1 8 ? 14.089 10.282 -12.019 1 98.24 8 SER B CA 1
ATOM 1314 C C . SER B 1 8 ? 14.129 8.777 -11.777 1 98.24 8 SER B C 1
ATOM 1316 O O . SER B 1 8 ? 13.089 8.114 -11.782 1 98.24 8 SER B O 1
ATOM 1318 N N . ASN B 1 9 ? 15.301 8.227 -11.593 1 98.71 9 ASN B N 1
ATOM 1319 C CA . ASN B 1 9 ? 15.449 6.803 -11.312 1 98.71 9 ASN B CA 1
ATOM 1320 C C . ASN B 1 9 ? 14.788 6.421 -9.991 1 98.71 9 ASN B C 1
ATOM 1322 O O . ASN B 1 9 ? 14.135 5.38 -9.897 1 98.71 9 ASN B O 1
ATOM 1326 N N . LEU B 1 10 ? 14.945 7.235 -8.998 1 98.84 10 LEU B N 1
ATOM 1327 C CA . LEU B 1 10 ? 14.337 6.983 -7.696 1 98.84 10 LEU B CA 1
ATOM 1328 C C . LEU B 1 10 ? 12.815 7.002 -7.793 1 98.84 10 LEU B C 1
ATOM 1330 O O . LEU B 1 10 ? 12.14 6.158 -7.2 1 98.84 10 LEU B O 1
ATOM 1334 N N . GLN B 1 11 ? 12.304 7.881 -8.552 1 98.82 11 GLN B N 1
ATOM 1335 C CA . GLN B 1 11 ? 10.859 7.971 -8.739 1 98.82 11 GLN B CA 1
ATOM 1336 C C . GLN B 1 11 ? 10.32 6.734 -9.452 1 98.82 11 GLN B C 1
ATOM 1338 O O . GLN B 1 11 ? 9.268 6.207 -9.082 1 98.82 11 GLN B O 1
ATOM 1343 N N . LYS B 1 12 ? 11.002 6.324 -10.475 1 98.84 12 LYS B N 1
ATOM 1344 C CA . LYS B 1 12 ? 10.586 5.115 -11.18 1 98.84 12 LYS B CA 1
ATOM 1345 C C . LYS B 1 12 ? 10.619 3.902 -10.256 1 98.84 12 LYS B C 1
ATOM 1347 O O . LYS B 1 12 ? 9.689 3.092 -10.252 1 98.84 12 LYS B O 1
ATOM 1352 N N . ALA B 1 13 ? 11.66 3.806 -9.491 1 98.9 13 ALA B N 1
ATOM 1353 C CA . ALA B 1 13 ? 11.793 2.698 -8.549 1 98.9 13 ALA B CA 1
ATOM 1354 C C . ALA B 1 13 ? 10.661 2.71 -7.525 1 98.9 13 ALA B C 1
ATOM 1356 O O . ALA B 1 13 ? 10.103 1.661 -7.194 1 98.9 13 ALA B O 1
ATOM 1357 N N . LEU B 1 14 ? 10.325 3.902 -7.016 1 98.87 14 LEU B N 1
ATOM 1358 C CA . LEU B 1 14 ? 9.214 4.056 -6.083 1 98.87 14 LEU B CA 1
ATOM 1359 C C . LEU B 1 14 ? 7.92 3.519 -6.684 1 98.87 14 LEU B C 1
ATOM 1361 O O . LEU B 1 14 ? 7.21 2.74 -6.045 1 98.87 14 LEU B O 1
ATOM 1365 N N . SER B 1 15 ? 7.68 3.836 -7.885 1 98.83 15 SER B N 1
ATOM 1366 C CA . SER B 1 15 ? 6.471 3.393 -8.572 1 98.83 15 SER B CA 1
ATOM 1367 C C . SER B 1 15 ? 6.479 1.883 -8.785 1 98.83 15 SER B C 1
ATOM 1369 O O . SER B 1 15 ? 5.443 1.227 -8.658 1 98.83 15 SER B O 1
ATOM 1371 N N . MET B 1 16 ? 7.623 1.323 -9.108 1 98.8 16 MET B N 1
ATOM 1372 C CA . MET B 1 16 ? 7.755 -0.117 -9.309 1 98.8 16 MET B CA 1
ATOM 1373 C C . MET B 1 16 ? 7.498 -0.873 -8.01 1 98.8 16 MET B C 1
ATOM 1375 O O . MET B 1 16 ? 6.822 -1.903 -8.009 1 98.8 16 MET B O 1
ATOM 1379 N N . GLU B 1 17 ? 7.995 -0.317 -6.943 1 98.85 17 GLU B N 1
ATOM 1380 C CA . GLU B 1 17 ? 7.805 -0.989 -5.661 1 98.85 17 GLU B CA 1
ATOM 1381 C C . GLU B 1 17 ? 6.351 -0.907 -5.205 1 98.85 17 GLU B C 1
ATOM 1383 O O . GLU B 1 17 ? 5.833 -1.843 -4.594 1 98.85 17 GLU B O 1
ATOM 1388 N N . LEU B 1 18 ? 5.686 0.208 -5.43 1 98.75 18 LEU B N 1
ATOM 1389 C CA . LEU B 1 18 ? 4.265 0.297 -5.116 1 98.75 18 LEU B CA 1
ATOM 1390 C C . LEU B 1 18 ? 3.466 -0.728 -5.915 1 98.75 18 LEU B C 1
ATOM 1392 O O . LEU B 1 18 ? 2.589 -1.401 -5.368 1 98.75 18 LEU B O 1
ATOM 1396 N N . THR B 1 19 ? 3.795 -0.866 -7.165 1 98.66 19 THR B N 1
ATOM 1397 C CA . THR B 1 19 ? 3.14 -1.878 -7.987 1 98.66 19 THR B CA 1
ATOM 1398 C C . THR B 1 19 ? 3.365 -3.272 -7.41 1 98.66 19 THR B C 1
ATOM 1400 O O . THR B 1 19 ? 2.419 -4.049 -7.263 1 98.66 19 THR B O 1
ATOM 1403 N N . ALA B 1 20 ? 4.627 -3.557 -7.11 1 98.61 20 ALA B N 1
ATOM 1404 C CA . ALA B 1 20 ? 4.969 -4.878 -6.58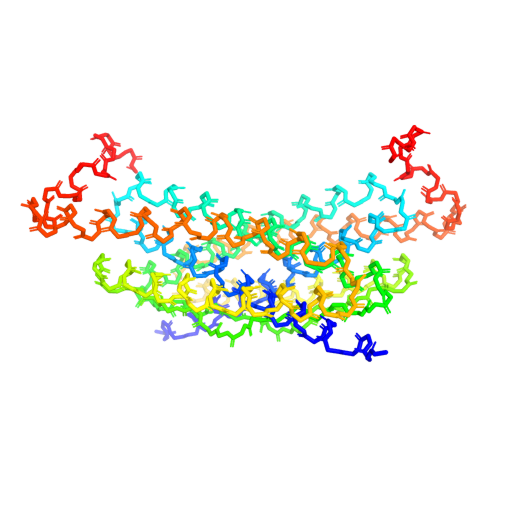9 1 98.61 20 ALA B CA 1
ATOM 1405 C C . ALA B 1 20 ? 4.237 -5.158 -5.28 1 98.61 20 ALA B C 1
ATOM 1407 O O . ALA B 1 20 ? 3.725 -6.26 -5.072 1 98.61 20 ALA B O 1
ATOM 1408 N N . ALA B 1 21 ? 4.179 -4.171 -4.39 1 98.68 21 ALA B N 1
ATOM 1409 C CA . ALA B 1 21 ? 3.489 -4.336 -3.114 1 98.68 21 ALA B CA 1
ATOM 1410 C C . ALA B 1 21 ? 2.027 -4.718 -3.327 1 98.68 21 ALA B C 1
ATOM 1412 O O . ALA B 1 21 ? 1.531 -5.666 -2.714 1 98.68 21 ALA B O 1
ATOM 1413 N N . HIS B 1 22 ? 1.426 -4.08 -4.211 1 98.73 22 HIS B N 1
ATOM 1414 C CA . HIS B 1 22 ? -0.005 -4.319 -4.365 1 98.73 22 HIS B CA 1
ATOM 1415 C C . HIS B 1 22 ? -0.268 -5.538 -5.244 1 98.73 22 HIS B C 1
ATOM 1417 O O . HIS B 1 22 ? -1.325 -6.164 -5.144 1 98.73 22 HIS B O 1
ATOM 1423 N N . GLN B 1 23 ? 0.685 -5.946 -6.123 1 98.73 23 GLN B N 1
ATOM 1424 C CA . GLN B 1 23 ? 0.603 -7.252 -6.769 1 98.73 23 GLN B CA 1
ATOM 1425 C C . GLN B 1 23 ? 0.611 -8.377 -5.738 1 98.73 23 GLN B C 1
ATOM 1427 O O . GLN B 1 23 ? -0.202 -9.3 -5.813 1 98.73 23 GLN B O 1
ATOM 1432 N N . TYR B 1 24 ? 1.504 -8.248 -4.803 1 98.71 24 TYR B N 1
ATOM 1433 C CA . TYR B 1 24 ? 1.578 -9.259 -3.754 1 98.71 24 TYR B CA 1
ATOM 1434 C C . TYR B 1 24 ? 0.337 -9.219 -2.87 1 98.71 24 TYR B C 1
ATOM 1436 O O . TYR B 1 24 ? -0.125 -10.258 -2.391 1 98.71 24 TYR B O 1
ATOM 1444 N N . GLN B 1 25 ? -0.21 -8.048 -2.631 1 98.78 25 GLN B N 1
ATOM 1445 C CA . GLN B 1 25 ? -1.472 -7.95 -1.905 1 98.78 25 GLN B CA 1
ATOM 1446 C C . GLN B 1 25 ? -2.585 -8.699 -2.632 1 98.78 25 GLN B C 1
ATOM 1448 O O . GLN B 1 25 ? -3.307 -9.492 -2.025 1 98.78 25 GLN B O 1
ATOM 1453 N N . LEU B 1 26 ? -2.689 -8.447 -3.877 1 98.82 26 LEU B N 1
ATOM 1454 C CA . LEU B 1 26 ? -3.713 -9.087 -4.695 1 98.82 26 LEU B CA 1
ATOM 1455 C C . LEU B 1 26 ? -3.532 -10.601 -4.705 1 98.82 26 LEU B C 1
ATOM 1457 O O . LEU B 1 26 ? -4.496 -11.347 -4.514 1 98.82 26 LEU B O 1
ATOM 1461 N N . HIS B 1 27 ? -2.317 -11.059 -4.857 1 98.81 27 HIS B N 1
ATOM 1462 C CA . HIS B 1 27 ? -2.032 -12.489 -4.909 1 98.81 27 HIS B CA 1
ATOM 1463 C C . HIS B 1 27 ? -2.289 -13.152 -3.56 1 98.81 27 HIS B C 1
ATOM 1465 O O . HIS B 1 27 ? -2.784 -14.28 -3.502 1 98.81 27 HIS B O 1
ATOM 1471 N N . ALA B 1 28 ? -1.942 -12.418 -2.497 1 98.65 28 ALA B N 1
ATOM 1472 C CA . ALA B 1 28 ? -2.266 -12.942 -1.173 1 98.65 28 ALA B CA 1
ATOM 1473 C C . ALA B 1 28 ? -3.766 -13.183 -1.03 1 98.65 28 ALA B C 1
ATOM 1475 O O . ALA B 1 28 ? -4.187 -14.209 -0.492 1 98.65 28 ALA B O 1
ATOM 1476 N N . SER B 1 29 ? -4.552 -12.291 -1.518 1 98.49 29 SER B N 1
ATOM 1477 C CA . SER B 1 29 ? -6.004 -12.398 -1.42 1 98.49 29 SER B CA 1
ATOM 1478 C C . SER B 1 29 ? -6.535 -13.528 -2.296 1 98.49 29 SER B C 1
ATOM 1480 O O . SER B 1 29 ? -7.426 -14.274 -1.883 1 98.49 29 SER B O 1
ATOM 1482 N N . VAL B 1 30 ? -6.002 -13.678 -3.456 1 98.42 30 VAL B N 1
ATOM 1483 C CA . VAL B 1 30 ? -6.395 -14.749 -4.367 1 98.42 30 VAL B CA 1
ATOM 1484 C C . VAL B 1 30 ? -6.073 -16.104 -3.741 1 98.42 30 VAL B C 1
ATOM 1486 O O . VAL B 1 30 ? -6.911 -17.008 -3.737 1 98.42 30 VAL B O 1
ATOM 1489 N N . LEU B 1 31 ? -4.882 -16.213 -3.179 1 98.45 31 LEU B N 1
ATOM 1490 C CA . LEU B 1 31 ? -4.452 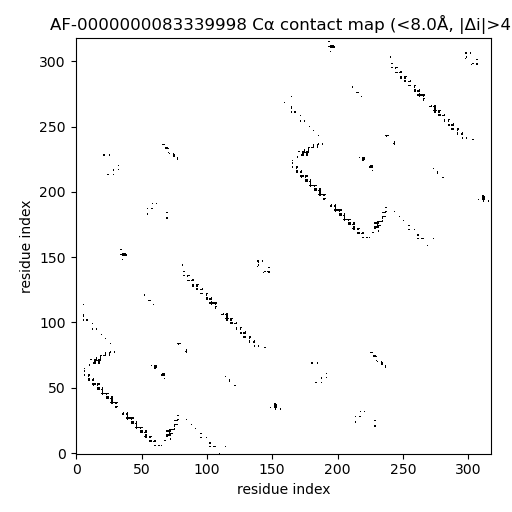-17.461 -2.557 1 98.45 31 LEU B CA 1
ATOM 1491 C C . LEU B 1 31 ? -5.315 -17.788 -1.343 1 98.45 31 LEU B C 1
ATOM 1493 O O . LEU B 1 31 ? -5.652 -18.952 -1.112 1 98.45 31 LEU B O 1
ATOM 1497 N N . SER B 1 32 ? -5.623 -16.804 -0.601 1 97.52 32 SER B N 1
ATOM 1498 C CA . SER B 1 32 ? -6.536 -17.001 0.521 1 97.52 32 SER B CA 1
ATOM 1499 C C . SER B 1 32 ? -7.896 -17.5 0.045 1 97.52 32 SER B C 1
ATOM 1501 O O . SER B 1 32 ? -8.466 -18.422 0.634 1 97.52 32 SER B O 1
ATOM 1503 N N . ASP B 1 33 ? -8.333 -16.938 -1.007 1 96.51 33 ASP B N 1
ATOM 1504 C CA . ASP B 1 33 ? -9.615 -17.332 -1.584 1 96.51 33 ASP B CA 1
ATOM 1505 C C . ASP B 1 33 ? -9.577 -18.78 -2.068 1 96.51 33 ASP B C 1
ATOM 1507 O O . ASP B 1 33 ? -10.587 -19.484 -2.015 1 96.51 33 ASP B O 1
ATOM 1511 N N . TRP B 1 34 ? -8.403 -19.234 -2.508 1 96.5 34 TRP B N 1
ATOM 1512 C CA . TRP B 1 34 ? -8.209 -20.597 -2.991 1 96.5 34 TRP B CA 1
ATOM 1513 C C . TRP B 1 34 ? -8.01 -21.563 -1.827 1 96.5 34 TRP B C 1
ATOM 1515 O O . TRP B 1 34 ? -7.909 -22.775 -2.029 1 96.5 34 TRP B O 1
ATOM 1525 N N . GLY B 1 35 ? -7.826 -21.039 -0.586 1 96.16 35 GLY B N 1
ATOM 1526 C CA . GLY B 1 35 ? -7.623 -21.878 0.585 1 96.16 35 GLY B CA 1
ATOM 1527 C C . GLY B 1 35 ? -6.172 -22.264 0.798 1 96.16 35 GLY B C 1
ATOM 1528 O O . GLY B 1 35 ? -5.874 -23.174 1.574 1 96.16 35 GLY B O 1
ATOM 1529 N N . ILE B 1 36 ? -5.249 -21.577 0.122 1 97.56 36 ILE B N 1
ATOM 1530 C CA . ILE B 1 36 ? -3.821 -21.857 0.227 1 97.56 36 ILE B CA 1
ATOM 1531 C C . ILE B 1 36 ? -3.167 -20.853 1.173 1 97.56 36 ILE B C 1
ATOM 1533 O O . ILE B 1 36 ? -2.397 -19.992 0.739 1 97.56 36 ILE B O 1
ATOM 1537 N N . ASP B 1 37 ? -3.362 -21.017 2.414 1 97.41 37 ASP B N 1
ATOM 1538 C CA . ASP B 1 37 ? -3.157 -19.979 3.42 1 97.41 37 ASP B CA 1
ATOM 1539 C C . ASP B 1 37 ? -1.67 -19.769 3.697 1 97.41 37 ASP B C 1
ATOM 1541 O O . ASP B 1 37 ? -1.229 -18.641 3.928 1 97.41 37 ASP B O 1
ATOM 1545 N N . ILE B 1 38 ? -0.872 -20.805 3.692 1 97.76 38 ILE B N 1
ATOM 1546 C CA . ILE B 1 38 ? 0.553 -20.676 3.978 1 97.76 38 ILE B CA 1
ATOM 1547 C C . ILE B 1 38 ? 1.221 -19.833 2.894 1 97.76 38 ILE B C 1
ATOM 1549 O O . ILE B 1 38 ? 2.019 -18.942 3.195 1 97.76 38 ILE B O 1
ATOM 1553 N N . LEU B 1 39 ? 0.86 -20.077 1.669 1 98.12 39 LEU B N 1
ATOM 1554 C CA . LEU B 1 39 ? 1.404 -19.293 0.566 1 98.12 39 LEU B CA 1
ATOM 1555 C C . LEU B 1 39 ? 0.88 -17.861 0.606 1 98.12 39 LEU B C 1
ATOM 1557 O O . LEU B 1 39 ? 1.599 -16.922 0.257 1 98.12 39 LEU B O 1
ATOM 1561 N N . SER B 1 40 ? -0.384 -17.733 0.971 1 98.36 40 SER B N 1
ATOM 1562 C CA . SER B 1 40 ? -0.951 -16.399 1.137 1 98.36 40 SER B CA 1
ATOM 1563 C C . SER B 1 40 ? -0.137 -15.57 2.125 1 98.36 40 SER B C 1
ATOM 1565 O O . SER B 1 40 ? 0.17 -14.406 1.861 1 98.36 40 SER B O 1
ATOM 1567 N N . GLU B 1 41 ? 0.236 -16.141 3.207 1 98.28 41 GLU B N 1
ATOM 1568 C CA . GLU B 1 41 ? 1.027 -15.457 4.225 1 98.28 41 GLU B CA 1
ATOM 1569 C C . GLU B 1 41 ? 2.4 -15.066 3.687 1 98.28 41 GLU B C 1
ATOM 1571 O O . GLU B 1 41 ? 2.917 -13.993 4.009 1 98.28 41 GLU B O 1
ATOM 1576 N N . GLN B 1 42 ? 2.954 -15.922 2.868 1 98.19 42 GLN B N 1
ATOM 1577 C CA . GLN B 1 42 ? 4.233 -15.604 2.243 1 98.19 42 GLN B CA 1
ATOM 1578 C C . GLN B 1 42 ? 4.116 -14.377 1.342 1 98.19 42 GLN B C 1
ATOM 1580 O O . GLN B 1 42 ? 5.004 -13.523 1.329 1 98.19 42 GLN B O 1
ATOM 1585 N N . MET B 1 43 ? 3.023 -14.29 0.632 1 98.56 43 MET B N 1
ATOM 1586 C CA . MET B 1 43 ? 2.809 -13.13 -0.228 1 98.56 43 MET B CA 1
ATOM 1587 C C . MET B 1 43 ? 2.643 -11.861 0.601 1 98.56 43 MET B C 1
ATOM 1589 O O . MET B 1 43 ? 3.093 -10.787 0.198 1 98.56 43 MET B O 1
ATOM 1593 N N . ARG B 1 44 ? 2.035 -11.95 1.74 1 98.49 44 ARG B N 1
ATOM 1594 C CA . ARG B 1 44 ? 1.862 -10.802 2.625 1 98.49 44 ARG B CA 1
ATOM 1595 C C . ARG B 1 44 ? 3.207 -10.306 3.146 1 98.49 44 ARG B C 1
ATOM 1597 O O . ARG B 1 44 ? 3.421 -9.099 3.274 1 98.49 44 ARG B O 1
ATOM 1604 N N . LYS B 1 45 ? 4.032 -11.204 3.471 1 98.51 45 LYS B N 1
ATOM 1605 C CA . LYS B 1 45 ? 5.378 -10.832 3.899 1 98.51 45 LYS B CA 1
ATOM 1606 C C . LYS B 1 45 ? 6.121 -10.088 2.793 1 98.51 45 LYS B C 1
ATOM 1608 O O . LYS B 1 45 ? 6.807 -9.099 3.057 1 98.51 45 LYS B O 1
ATOM 1613 N N . GLU B 1 46 ? 5.967 -10.589 1.575 1 98.38 46 GLU B N 1
ATOM 1614 C CA . GLU B 1 46 ? 6.603 -9.92 0.445 1 98.38 46 GLU B CA 1
ATOM 1615 C C . GLU B 1 46 ? 6.032 -8.52 0.24 1 98.38 46 GLU B C 1
ATOM 1617 O O . GLU B 1 46 ? 6.771 -7.58 -0.062 1 98.38 46 GLU B O 1
ATOM 1622 N N . MET B 1 47 ? 4.718 -8.393 0.398 1 98.51 47 MET B N 1
ATOM 1623 C CA . MET B 1 47 ? 4.08 -7.082 0.311 1 98.51 47 MET B CA 1
ATOM 1624 C C . MET B 1 47 ? 4.719 -6.101 1.288 1 98.51 47 MET B C 1
ATOM 1626 O O . MET B 1 47 ? 5.053 -4.975 0.915 1 98.51 47 MET B O 1
ATOM 1630 N N . SER B 1 48 ? 4.88 -6.54 2.503 1 98.38 48 SER B N 1
ATOM 1631 C CA . SER B 1 48 ? 5.471 -5.696 3.536 1 98.38 48 SER B CA 1
ATOM 1632 C C . SER B 1 48 ? 6.894 -5.287 3.17 1 98.38 48 SER B C 1
ATOM 1634 O O . SER B 1 48 ? 7.285 -4.135 3.367 1 98.38 48 SER B O 1
ATOM 1636 N N . GLU B 1 49 ? 7.655 -6.179 2.658 1 98.55 49 GLU B N 1
ATOM 1637 C CA . GLU B 1 49 ? 9.026 -5.884 2.252 1 98.55 49 GLU B CA 1
ATOM 1638 C C . GLU B 1 49 ? 9.06 -4.833 1.147 1 98.55 49 GLU B C 1
ATOM 1640 O O . GLU B 1 49 ? 9.854 -3.892 1.202 1 98.55 49 GLU B O 1
ATOM 1645 N N . GLU B 1 50 ? 8.159 -4.982 0.158 1 98.72 50 GLU B N 1
ATOM 1646 C CA . GLU B 1 50 ? 8.144 -4.021 -0.94 1 98.72 50 GLU B CA 1
ATOM 1647 C C . GLU B 1 50 ? 7.704 -2.641 -0.46 1 98.72 50 GLU B C 1
ATOM 1649 O O . GLU B 1 50 ? 8.164 -1.621 -0.978 1 98.72 50 GLU B O 1
ATOM 1654 N N . LEU B 1 51 ? 6.797 -2.598 0.529 1 98.58 51 LEU B N 1
ATOM 1655 C CA . LEU B 1 51 ? 6.432 -1.32 1.131 1 98.58 51 LEU B CA 1
ATOM 1656 C C . LEU B 1 51 ? 7.631 -0.685 1.826 1 98.58 51 LEU B C 1
ATOM 1658 O O . LEU B 1 51 ? 7.813 0.534 1.769 1 98.58 51 LEU B O 1
ATOM 1662 N N . GLY B 1 52 ? 8.43 -1.498 2.47 1 98.53 52 GLY B N 1
ATOM 1663 C CA . GLY B 1 52 ? 9.677 -1.005 3.031 1 98.53 52 GLY B CA 1
ATOM 1664 C C . GLY B 1 52 ? 10.605 -0.407 1.99 1 98.53 52 GLY B C 1
ATOM 1665 O O . GLY B 1 52 ? 11.225 0.632 2.227 1 98.53 52 GLY B O 1
ATOM 1666 N N . HIS B 1 53 ? 10.741 -1.06 0.796 1 98.84 53 HIS B N 1
ATOM 1667 C CA . HIS B 1 53 ? 11.54 -0.525 -0.301 1 98.84 53 HIS B CA 1
ATOM 1668 C C . HIS B 1 53 ? 11.001 0.822 -0.77 1 98.84 53 HIS B C 1
ATOM 1670 O O . HIS B 1 53 ? 11.769 1.763 -0.981 1 98.84 53 HIS B O 1
ATOM 1676 N N . SER B 1 54 ? 9.696 0.882 -0.905 1 98.77 54 SER B N 1
ATOM 1677 C CA . SER B 1 54 ? 9.089 2.134 -1.344 1 98.77 54 SER B CA 1
ATOM 1678 C C . SER B 1 54 ? 9.364 3.259 -0.352 1 98.77 54 SER B C 1
ATOM 1680 O O . SER B 1 54 ? 9.614 4.398 -0.752 1 98.77 54 SER B O 1
ATOM 1682 N N . ASP B 1 55 ? 9.345 2.964 0.932 1 98.74 55 ASP B N 1
ATOM 1683 C CA . ASP B 1 55 ? 9.671 3.943 1.964 1 98.74 55 ASP B CA 1
ATOM 1684 C C . ASP B 1 55 ? 11.103 4.45 1.808 1 98.74 55 ASP B C 1
ATOM 1686 O O . ASP B 1 55 ? 11.353 5.655 1.887 1 98.74 55 ASP B O 1
ATOM 1690 N N . ALA B 1 56 ? 11.983 3.545 1.598 1 98.84 56 ALA B N 1
ATOM 1691 C CA . ALA B 1 56 ? 13.393 3.904 1.472 1 98.84 56 ALA B CA 1
ATOM 1692 C C . ALA B 1 56 ? 13.622 4.817 0.271 1 98.84 56 ALA B C 1
ATOM 1694 O O . ALA B 1 56 ? 14.375 5.789 0.357 1 98.84 56 ALA B O 1
ATOM 1695 N N . PHE B 1 57 ? 12.964 4.521 -0.838 1 98.86 57 PHE B N 1
ATOM 1696 C CA . PHE B 1 57 ? 13.101 5.358 -2.023 1 98.86 57 PHE B CA 1
ATOM 1697 C C . PHE B 1 57 ? 12.508 6.741 -1.781 1 98.86 57 PHE B C 1
ATOM 1699 O O . PHE B 1 57 ? 13.09 7.751 -2.183 1 98.86 57 PHE B O 1
ATOM 1706 N N . MET B 1 58 ? 11.385 6.751 -1.124 1 98.61 58 MET B N 1
ATOM 1707 C CA . MET B 1 58 ? 10.729 8.022 -0.828 1 98.61 58 MET B CA 1
ATOM 1708 C C . MET B 1 58 ? 11.614 8.898 0.054 1 98.61 58 MET B C 1
ATOM 1710 O O . MET B 1 58 ? 11.768 10.092 -0.207 1 98.61 58 MET B O 1
ATOM 1714 N N . GLU B 1 59 ? 12.206 8.317 1.028 1 98.33 59 GLU B N 1
ATOM 1715 C CA . GLU B 1 59 ? 13.085 9.042 1.94 1 98.33 59 GLU B CA 1
ATOM 1716 C C . GLU B 1 59 ? 14.309 9.588 1.21 1 98.33 59 GLU B C 1
ATOM 1718 O O . GLU B 1 59 ? 14.747 10.71 1.474 1 98.33 59 GLU B O 1
ATOM 1723 N N . ARG B 1 60 ? 14.862 8.819 0.292 1 98.69 60 ARG B N 1
ATOM 1724 C CA . ARG B 1 60 ? 16.025 9.265 -0.468 1 98.69 60 ARG B CA 1
ATOM 1725 C C . ARG B 1 60 ? 15.669 10.438 -1.376 1 98.69 60 ARG B C 1
ATOM 1727 O O . ARG B 1 60 ? 16.452 11.379 -1.519 1 98.69 60 ARG B O 1
ATOM 1734 N N . ILE B 1 61 ? 14.498 10.377 -1.987 1 98.65 61 ILE B N 1
ATOM 1735 C CA . ILE B 1 61 ? 14.028 11.473 -2.827 1 98.65 61 ILE B CA 1
ATOM 1736 C C . ILE B 1 61 ? 13.957 12.759 -2.005 1 98.65 61 ILE B C 1
ATOM 1738 O O . ILE B 1 61 ? 14.451 13.805 -2.434 1 98.65 61 ILE B O 1
ATOM 1742 N N . MET B 1 62 ? 13.415 12.668 -0.814 1 97.95 62 MET B N 1
ATOM 1743 C CA . MET B 1 62 ? 13.267 13.838 0.046 1 97.95 62 MET B CA 1
ATOM 1744 C C . MET B 1 62 ? 14.625 14.334 0.53 1 97.95 62 MET B C 1
ATOM 1746 O O . MET B 1 62 ? 14.858 15.541 0.61 1 97.95 62 MET B O 1
ATOM 1750 N N . PHE B 1 63 ? 15.529 13.428 0.814 1 97.75 63 PHE B N 1
ATOM 1751 C CA . PHE B 1 63 ? 16.883 13.785 1.22 1 97.75 63 PHE B CA 1
ATOM 1752 C C . PHE B 1 63 ? 17.563 14.633 0.152 1 97.75 63 PHE B C 1
ATOM 1754 O O . PHE B 1 63 ? 18.302 15.566 0.471 1 97.75 63 PHE B O 1
ATOM 1761 N N . LEU B 1 64 ? 17.275 14.33 -1.071 1 97.52 64 LEU B N 1
ATOM 1762 C CA . LEU B 1 64 ? 17.873 15.034 -2.2 1 97.52 64 LEU B CA 1
ATOM 1763 C C . LEU B 1 64 ? 17.026 16.237 -2.6 1 97.52 64 LEU B C 1
ATOM 1765 O O . LEU B 1 64 ? 17.173 16.765 -3.705 1 97.52 64 LEU B O 1
ATOM 1769 N N . LYS B 1 65 ? 16.025 16.558 -1.776 1 96.92 65 LYS B N 1
ATOM 1770 C CA . LYS B 1 65 ? 15.182 17.744 -1.885 1 96.92 65 LYS B CA 1
ATOM 1771 C C . LYS B 1 65 ? 14.191 17.61 -3.038 1 96.92 65 LYS B C 1
ATOM 1773 O O . LYS B 1 65 ? 13.758 18.612 -3.611 1 96.92 65 LYS B O 1
ATOM 1778 N N . GLY B 1 66 ? 13.939 16.319 -3.383 1 97.23 66 GLY B N 1
ATOM 1779 C CA . GLY B 1 66 ? 12.86 16.058 -4.323 1 97.23 66 GLY B CA 1
ATOM 1780 C C . GLY B 1 66 ? 11.51 15.893 -3.651 1 97.23 66 GLY B C 1
ATOM 1781 O O . GLY B 1 66 ? 11.413 15.936 -2.423 1 97.23 66 GLY B O 1
ATOM 1782 N N . LYS B 1 67 ? 10.493 15.795 -4.49 1 97.61 67 LYS B N 1
ATOM 1783 C CA . LYS B 1 67 ? 9.127 15.539 -4.041 1 97.61 67 LYS B CA 1
ATOM 1784 C C . LYS B 1 67 ? 8.607 14.214 -4.591 1 97.61 67 LYS B C 1
ATOM 1786 O O . LYS B 1 67 ? 8.294 14.109 -5.778 1 97.61 67 LYS B O 1
ATOM 1791 N N . PRO B 1 68 ? 8.494 13.224 -3.724 1 98.56 68 PRO B N 1
ATOM 1792 C CA . PRO B 1 68 ? 8.021 11.927 -4.214 1 98.56 68 PRO B CA 1
ATOM 1793 C C . PRO B 1 68 ? 6.569 11.969 -4.687 1 98.56 68 PRO B C 1
ATOM 1795 O O . PRO B 1 68 ? 5.74 12.655 -4.084 1 98.56 68 PRO B O 1
ATOM 1798 N N . VAL B 1 69 ? 6.275 11.297 -5.764 1 98.59 69 VAL B N 1
ATOM 1799 C CA . VAL B 1 69 ? 4.927 11.103 -6.288 1 98.59 69 VAL B CA 1
ATOM 1800 C C . VAL B 1 69 ? 4.529 9.635 -6.158 1 98.59 69 VAL B C 1
ATOM 1802 O O . VAL B 1 69 ? 5.165 8.758 -6.747 1 98.59 69 VAL B O 1
ATOM 1805 N N . LEU B 1 70 ? 3.523 9.384 -5.386 1 98.7 70 LEU B N 1
ATOM 1806 C CA . LEU B 1 70 ? 3.092 8.007 -5.169 1 98.7 70 LEU B CA 1
ATOM 1807 C C . LEU B 1 70 ? 2.071 7.585 -6.22 1 98.7 70 LEU B C 1
ATOM 1809 O O . LEU B 1 70 ? 0.906 7.984 -6.155 1 98.7 70 LEU B O 1
ATOM 1813 N N . LYS B 1 71 ? 2.549 6.828 -7.107 1 98.24 71 LYS B N 1
ATOM 1814 C CA . LYS B 1 71 ? 1.767 6.223 -8.181 1 98.24 71 LYS B CA 1
ATOM 1815 C C . LYS B 1 71 ? 2.322 4.854 -8.561 1 98.24 71 LYS B C 1
ATOM 1817 O O . LYS B 1 71 ? 3.533 4.63 -8.499 1 98.24 71 LYS B O 1
ATOM 1822 N N . MET B 1 72 ? 1.49 4.005 -8.948 1 98.13 72 MET B N 1
ATOM 1823 C CA . MET B 1 72 ? 1.939 2.692 -9.402 1 98.13 72 MET B CA 1
ATOM 1824 C C . MET B 1 72 ? 2.419 2.751 -10.848 1 98.13 72 MET B C 1
ATOM 1826 O O . MET B 1 72 ? 1.851 3.476 -11.666 1 98.13 72 MET B O 1
ATOM 1830 N N . ALA B 1 73 ? 3.389 1.957 -11.141 1 97.82 73 ALA B N 1
ATOM 1831 C CA . ALA B 1 73 ? 3.924 1.883 -12.498 1 97.82 73 ALA B CA 1
ATOM 1832 C C . ALA B 1 73 ? 2.973 1.128 -13.422 1 97.82 73 ALA B C 1
ATOM 1834 O O . ALA B 1 73 ? 2.9 1.417 -14.619 1 97.82 73 ALA B O 1
ATOM 1835 N N . ASN B 1 74 ? 2.319 0.163 -12.924 1 97.57 74 ASN B N 1
ATOM 1836 C CA . ASN B 1 74 ? 1.376 -0.703 -13.624 1 97.57 74 ASN B CA 1
ATOM 1837 C C . ASN B 1 74 ? 0.241 -1.151 -12.708 1 97.57 74 ASN B C 1
ATOM 1839 O O . ASN B 1 74 ? 0.335 -1.021 -11.486 1 97.57 74 ASN B O 1
ATOM 1843 N N . THR B 1 75 ? -0.795 -1.632 -13.366 1 97.98 75 THR B N 1
ATOM 1844 C CA . THR B 1 75 ? -1.881 -2.224 -12.593 1 97.98 75 THR B CA 1
ATOM 1845 C C . THR B 1 75 ? -1.585 -3.688 -12.278 1 97.98 75 THR B C 1
ATOM 1847 O O . THR B 1 75 ? -1.282 -4.473 -13.178 1 97.98 75 THR B O 1
ATOM 1850 N N . PRO B 1 76 ? -1.649 -4.065 -10.981 1 98.47 76 PRO B N 1
ATOM 1851 C CA . PRO B 1 76 ? -1.472 -5.475 -10.627 1 98.47 76 PRO B CA 1
ATOM 1852 C C . PRO B 1 76 ? -2.414 -6.4 -11.395 1 98.47 76 PRO B C 1
ATOM 1854 O O . PRO B 1 76 ? -3.537 -6.008 -11.725 1 98.47 76 PRO B O 1
ATOM 1857 N N . VAL B 1 77 ? -1.958 -7.61 -11.6 1 97.36 77 VAL B N 1
ATOM 1858 C CA . VAL B 1 77 ? -2.707 -8.572 -12.403 1 97.36 77 VAL B CA 1
ATOM 1859 C C . VAL B 1 77 ? -3.189 -9.719 -11.518 1 97.36 77 VAL B C 1
ATOM 1861 O O . VAL B 1 77 ? -2.395 -10.342 -10.81 1 97.36 77 VAL B O 1
ATOM 1864 N N . MET B 1 78 ? -4.471 -9.949 -11.578 1 97.79 78 MET B N 1
ATOM 1865 C CA . MET B 1 78 ? -5.038 -11.072 -10.837 1 97.79 78 MET B CA 1
ATOM 1866 C C . MET B 1 78 ? -4.66 -12.399 -11.487 1 97.79 78 MET B C 1
ATOM 1868 O O . MET B 1 78 ? -4.871 -12.591 -12.686 1 97.79 78 MET B O 1
ATOM 1872 N N . ALA B 1 79 ? -4.133 -13.29 -10.738 1 96.14 79 ALA B N 1
ATOM 1873 C CA . ALA B 1 79 ? -3.663 -14.57 -11.262 1 96.14 79 ALA B CA 1
ATOM 1874 C C . ALA B 1 79 ? -4.803 -15.58 -11.344 1 96.14 79 ALA B C 1
ATOM 1876 O O . ALA B 1 79 ? -5.684 -15.604 -10.482 1 96.14 79 ALA B O 1
ATOM 1877 N N . GLU B 1 80 ? -4.717 -16.473 -12.354 1 96.2 80 GLU B N 1
ATOM 1878 C CA . GLU B 1 80 ? -5.729 -17.509 -12.541 1 96.2 80 GLU B CA 1
ATOM 1879 C C . GLU B 1 80 ? -5.176 -18.89 -12.203 1 96.2 80 GLU B C 1
ATOM 1881 O O . GLU B 1 80 ? -5.923 -19.868 -12.149 1 96.2 80 GLU B O 1
ATOM 1886 N N . SER B 1 81 ? -3.883 -18.963 -12.069 1 97.26 81 SER B N 1
ATOM 1887 C CA . SER B 1 81 ? -3.205 -20.187 -11.653 1 97.26 81 SER B CA 1
ATOM 1888 C C . SER B 1 81 ? -1.924 -19.876 -10.886 1 97.26 81 SER B C 1
ATOM 1890 O O . SER B 1 81 ? -1.407 -18.759 -10.958 1 97.26 81 SER B O 1
ATOM 1892 N N . LEU B 1 82 ? -1.423 -20.859 -10.204 1 97.96 82 LEU B N 1
ATOM 1893 C CA . LEU B 1 82 ? -0.184 -20.673 -9.458 1 97.96 82 LEU B CA 1
ATOM 1894 C C . LEU B 1 82 ? 0.981 -20.39 -10.4 1 97.96 82 LEU B C 1
ATOM 1896 O O . LEU B 1 82 ? 1.802 -19.509 -10.134 1 97.96 82 LEU B O 1
ATOM 1900 N N . VAL B 1 83 ? 1.046 -21.114 -11.42 1 98.21 83 VAL B N 1
ATOM 1901 C CA . VAL B 1 83 ? 2.136 -20.961 -12.378 1 98.21 83 VAL B CA 1
ATOM 1902 C C . VAL B 1 83 ? 2.105 -19.557 -12.977 1 98.21 83 VAL B C 1
ATOM 1904 O O . VAL B 1 83 ? 3.137 -18.884 -13.052 1 98.21 83 VAL B O 1
ATOM 1907 N N . GLN B 1 84 ? 0.958 -19.122 -13.375 1 98.13 84 GLN B N 1
ATOM 1908 C CA . GLN B 1 84 ? 0.831 -17.767 -13.9 1 98.13 84 GLN B CA 1
ATOM 1909 C C . GLN B 1 84 ? 1.241 -16.732 -12.856 1 98.13 84 GLN B C 1
ATOM 1911 O O . GLN B 1 84 ? 1.913 -15.75 -13.178 1 98.13 84 GLN B O 1
ATOM 1916 N N . MET B 1 85 ? 0.78 -16.954 -11.625 1 98.6 85 MET B N 1
ATOM 1917 C CA . MET B 1 85 ? 1.104 -16.042 -10.531 1 98.6 85 MET B CA 1
ATOM 1918 C C . MET B 1 85 ? 2.614 -15.894 -10.376 1 98.6 85 MET B C 1
ATOM 1920 O O . MET B 1 85 ? 3.138 -14.779 -10.403 1 98.6 85 MET B O 1
ATOM 1924 N N . PHE B 1 86 ? 3.311 -17 -10.268 1 98.74 86 PHE B N 1
ATOM 1925 C CA . PHE B 1 86 ? 4.746 -16.987 -10.012 1 98.74 86 PHE B CA 1
ATOM 1926 C C . PHE B 1 86 ? 5.508 -16.461 -11.222 1 98.74 86 PHE B C 1
ATOM 1928 O O . PHE B 1 86 ? 6.521 -15.773 -11.074 1 98.74 86 PHE B O 1
ATOM 1935 N N . LYS B 1 87 ? 5.053 -16.741 -12.396 1 98.58 87 LYS B N 1
ATOM 1936 C CA . LYS B 1 87 ? 5.712 -16.233 -13.596 1 98.58 87 LYS B CA 1
ATOM 1937 C C . LYS B 1 87 ? 5.575 -14.716 -13.698 1 98.58 87 LYS B C 1
ATOM 1939 O O . LYS B 1 87 ? 6.517 -14.028 -14.098 1 98.58 87 LYS B O 1
ATOM 1944 N N . THR B 1 88 ? 4.373 -14.249 -13.41 1 98.3 88 THR B N 1
ATOM 1945 C CA . THR B 1 88 ? 4.147 -12.808 -13.426 1 98.3 88 THR B CA 1
ATOM 1946 C C . THR B 1 88 ? 5.051 -12.108 -12.415 1 98.3 88 THR B C 1
ATOM 1948 O O . THR B 1 88 ? 5.697 -11.11 -12.739 1 98.3 88 THR B O 1
ATOM 1951 N N . ASP B 1 89 ? 5.107 -12.624 -11.175 1 98.66 89 ASP B N 1
ATOM 1952 C CA . ASP B 1 89 ? 5.95 -12.043 -10.135 1 98.66 89 ASP B CA 1
ATOM 1953 C C . ASP B 1 89 ? 7.426 -12.121 -10.517 1 98.66 89 ASP B C 1
ATOM 1955 O O . ASP B 1 89 ? 8.19 -11.188 -10.26 1 98.66 89 ASP B O 1
ATOM 1959 N N . LEU B 1 90 ? 7.818 -13.224 -11.1 1 98.62 90 LEU B N 1
ATOM 1960 C CA . LEU B 1 90 ? 9.198 -13.42 -11.532 1 98.62 90 LEU B CA 1
ATOM 1961 C C . LEU B 1 90 ? 9.592 -12.384 -12.579 1 98.62 90 LEU B C 1
ATOM 1963 O O . LEU B 1 90 ? 10.685 -11.816 -12.516 1 98.62 90 LEU B O 1
ATOM 1967 N N . ALA B 1 91 ? 8.751 -12.141 -13.54 1 98.31 91 ALA B N 1
ATOM 1968 C CA . ALA B 1 91 ? 9.01 -11.139 -14.571 1 98.31 91 ALA B CA 1
ATOM 1969 C C . ALA B 1 91 ? 9.217 -9.759 -13.954 1 98.31 91 ALA B C 1
ATOM 1971 O O . ALA B 1 91 ? 10.116 -9.018 -14.361 1 98.31 91 ALA B O 1
ATOM 1972 N N . ASP B 1 92 ? 8.38 -9.423 -12.983 1 97.71 92 ASP B N 1
ATOM 1973 C CA . ASP B 1 92 ? 8.493 -8.137 -12.301 1 97.71 92 ASP B CA 1
ATOM 1974 C C . ASP B 1 92 ? 9.829 -8.018 -11.572 1 97.71 92 ASP B C 1
ATOM 1976 O O . ASP B 1 92 ? 10.471 -6.966 -11.61 1 97.71 92 ASP B O 1
ATOM 1980 N N . GLU B 1 93 ? 10.195 -9.088 -10.845 1 98.3 93 GLU B N 1
ATOM 1981 C CA . GLU B 1 93 ? 11.464 -9.069 -10.125 1 98.3 93 GLU B CA 1
ATOM 1982 C C . GLU B 1 93 ? 12.641 -8.903 -11.083 1 98.3 93 GLU B C 1
ATOM 1984 O O . GLU B 1 93 ? 13.586 -8.167 -10.792 1 98.3 93 GLU B O 1
ATOM 1989 N N . LYS B 1 94 ? 12.646 -9.589 -12.225 1 98.5 94 LYS B N 1
ATOM 1990 C CA . LYS B 1 94 ? 13.716 -9.489 -13.214 1 98.5 94 LYS B CA 1
ATOM 1991 C C . LYS B 1 94 ? 13.822 -8.072 -13.769 1 98.5 94 LYS B C 1
ATOM 1993 O O . LYS B 1 94 ? 14.924 -7.546 -13.937 1 98.5 94 LYS B O 1
ATOM 1998 N N . GLU B 1 95 ? 12.7 -7.508 -14.057 1 98.46 95 GLU B N 1
ATOM 1999 C CA . GLU B 1 95 ? 12.678 -6.126 -14.527 1 98.46 95 GLU B CA 1
ATOM 2000 C C . GLU B 1 95 ? 13.266 -5.179 -13.484 1 98.46 95 GLU B C 1
ATOM 2002 O O . GLU B 1 95 ? 14.05 -4.288 -13.819 1 98.46 95 GLU B O 1
ATOM 2007 N N . ALA B 1 96 ? 12.871 -5.352 -12.237 1 98.53 96 ALA B N 1
ATOM 2008 C CA . ALA B 1 96 ? 13.372 -4.515 -11.15 1 98.53 96 ALA B CA 1
ATOM 2009 C C . ALA B 1 96 ? 14.886 -4.641 -11.013 1 98.53 96 ALA B C 1
ATOM 2011 O O . ALA B 1 96 ? 15.592 -3.636 -10.906 1 98.53 96 ALA B O 1
ATOM 2012 N N . ILE B 1 97 ? 15.351 -5.866 -10.992 1 98.77 97 ILE B N 1
ATOM 2013 C CA . ILE B 1 97 ? 16.78 -6.119 -10.85 1 98.77 97 ILE B CA 1
ATOM 2014 C C . ILE B 1 97 ? 17.543 -5.419 -11.972 1 98.77 97 ILE B C 1
ATOM 2016 O O . ILE B 1 97 ? 18.545 -4.745 -11.724 1 98.77 97 ILE B O 1
ATOM 2020 N N . LYS B 1 98 ? 17.077 -5.573 -13.211 1 98.81 98 LYS B N 1
ATOM 2021 C CA . LYS B 1 98 ? 17.714 -4.94 -14.362 1 98.81 98 LYS B CA 1
ATOM 2022 C C . LYS B 1 98 ? 17.74 -3.422 -14.209 1 98.81 98 LYS B C 1
ATOM 2024 O O . LYS B 1 98 ? 18.786 -2.793 -14.383 1 98.81 98 LYS B O 1
ATOM 2029 N N . PHE B 1 99 ? 16.647 -2.843 -13.886 1 98.87 99 PHE B N 1
ATOM 2030 C CA . PHE B 1 99 ? 16.53 -1.395 -13.767 1 98.87 99 PHE B CA 1
ATOM 2031 C C . PHE B 1 99 ? 17.384 -0.875 -12.616 1 98.87 99 PHE B C 1
ATOM 2033 O O . PHE B 1 99 ? 18.118 0.103 -12.773 1 98.87 99 PHE B O 1
ATOM 2040 N N . TYR B 1 100 ? 17.292 -1.539 -11.4 1 98.85 100 TYR B N 1
ATOM 2041 C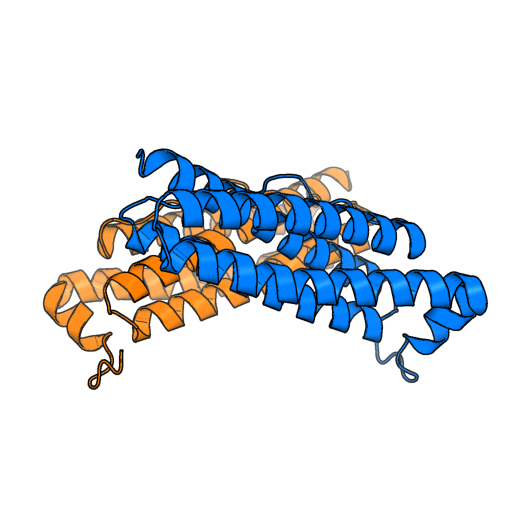 CA . TYR B 1 100 ? 18.003 -1.076 -10.215 1 98.85 100 TYR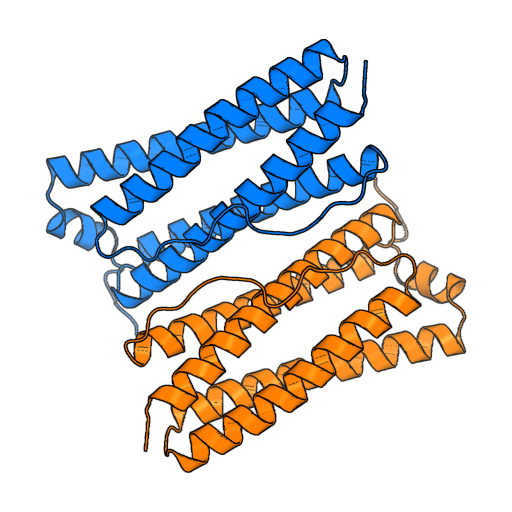 B CA 1
ATOM 2042 C C . TYR B 1 100 ? 19.512 -1.179 -10.409 1 98.85 100 TYR B C 1
ATOM 2044 O O . TYR B 1 100 ? 20.267 -0.342 -9.909 1 98.85 100 TYR B O 1
ATOM 2052 N N . THR B 1 101 ? 19.924 -2.216 -11.108 1 98.82 101 THR B N 1
ATOM 2053 C CA . THR B 1 101 ? 21.345 -2.372 -11.401 1 98.82 101 THR B CA 1
ATOM 2054 C C . THR B 1 101 ? 21.852 -1.21 -12.251 1 98.82 101 THR B C 1
ATOM 2056 O O . THR B 1 101 ? 22.882 -0.61 -11.94 1 98.82 101 THR B O 1
ATOM 2059 N N . LYS B 1 102 ? 21.129 -0.873 -13.271 1 98.73 102 LYS B N 1
ATOM 2060 C CA . LYS B 1 102 ? 21.494 0.248 -14.132 1 98.73 102 LYS B CA 1
ATOM 2061 C C . LYS B 1 102 ? 21.446 1.567 -13.367 1 98.73 102 LYS B C 1
ATOM 2063 O O . LYS B 1 102 ? 22.324 2.417 -13.53 1 98.73 102 LYS B O 1
ATOM 2068 N N . ALA B 1 103 ? 20.432 1.748 -12.563 1 98.73 103 ALA B N 1
ATOM 2069 C CA . ALA B 1 103 ? 20.281 2.971 -11.778 1 98.73 103 ALA B CA 1
ATOM 2070 C C . ALA B 1 103 ? 21.433 3.135 -10.791 1 98.73 103 ALA B C 1
ATOM 2072 O O . ALA B 1 103 ? 21.914 4.249 -10.569 1 98.73 103 ALA B O 1
ATOM 2073 N N . ALA B 1 104 ? 21.858 2.001 -10.187 1 98.55 104 ALA B N 1
ATOM 2074 C CA . ALA B 1 104 ? 22.993 2.028 -9.268 1 98.55 104 ALA B CA 1
ATOM 2075 C C . ALA B 1 104 ? 24.265 2.478 -9.981 1 98.55 104 ALA B C 1
ATOM 2077 O O . ALA B 1 104 ? 25.033 3.281 -9.445 1 98.55 104 ALA B O 1
ATOM 2078 N N . GLN B 1 105 ? 24.478 1.995 -11.154 1 98.32 105 GLN B N 1
ATOM 2079 C CA . GLN B 1 105 ? 25.645 2.372 -11.946 1 98.32 105 GLN B CA 1
ATOM 2080 C C . GLN B 1 105 ? 25.63 3.862 -12.271 1 98.32 105 GLN B C 1
ATOM 2082 O O . GLN B 1 105 ? 26.656 4.537 -12.159 1 98.32 105 GLN B O 1
ATOM 2087 N N . GLN B 1 106 ? 24.474 4.335 -12.651 1 98.24 106 GLN B N 1
ATOM 2088 C CA . GLN B 1 106 ? 24.339 5.751 -12.977 1 98.24 106 GLN B CA 1
ATOM 2089 C C . GLN B 1 106 ? 24.605 6.624 -11.754 1 98.24 106 GLN B C 1
ATOM 2091 O O . GLN B 1 106 ? 25.27 7.657 -11.855 1 98.24 106 GLN B O 1
ATOM 2096 N N . ALA B 1 107 ? 24.091 6.204 -10.633 1 98 107 ALA B N 1
ATOM 2097 C CA . ALA B 1 107 ? 24.333 6.948 -9.4 1 98 107 ALA B CA 1
ATOM 2098 C C . ALA B 1 107 ? 25.82 6.977 -9.059 1 98 107 ALA B C 1
ATOM 2100 O O . ALA B 1 107 ? 26.339 7.999 -8.604 1 98 107 ALA B O 1
ATOM 2101 N N . ALA B 1 108 ? 26.467 5.871 -9.263 1 96.88 108 ALA B N 1
ATOM 2102 C CA . ALA B 1 108 ? 27.906 5.78 -9.03 1 96.88 108 ALA B CA 1
ATOM 2103 C C . ALA B 1 108 ? 28.668 6.753 -9.925 1 96.88 108 ALA B C 1
ATOM 2105 O O . ALA B 1 108 ? 29.586 7.438 -9.468 1 96.88 108 ALA B O 1
ATOM 2106 N N . GLU B 1 109 ? 28.294 6.803 -11.141 1 97.14 109 GLU B N 1
ATOM 2107 C CA . GLU B 1 109 ? 28.926 7.701 -12.103 1 97.14 109 GLU B CA 1
ATOM 2108 C C . GLU B 1 109 ? 28.756 9.16 -11.69 1 97.14 109 GLU B C 1
ATOM 2110 O O . GLU B 1 109 ? 29.62 9.994 -11.968 1 97.14 109 GLU B O 1
ATOM 2115 N N . GLU B 1 110 ? 27.718 9.386 -11.014 1 95.51 110 GLU B N 1
ATOM 2116 C CA . GLU B 1 110 ? 27.422 10.748 -10.579 1 95.51 110 GLU B CA 1
ATOM 2117 C C . GLU B 1 110 ? 28.027 11.033 -9.207 1 95.51 110 GLU B C 1
ATOM 2119 O O . GLU B 1 110 ? 27.844 12.121 -8.656 1 95.51 110 GLU B O 1
ATOM 2124 N N . GLY B 1 111 ? 28.644 10.086 -8.628 1 96.35 111 GLY B N 1
ATOM 2125 C CA . GLY B 1 111 ? 29.282 10.24 -7.331 1 96.35 111 GLY B CA 1
ATOM 2126 C C . GLY B 1 111 ? 28.3 10.21 -6.175 1 96.35 111 GLY B C 1
ATOM 2127 O O . GLY B 1 111 ? 28.621 10.652 -5.069 1 96.35 111 GLY B O 1
ATOM 2128 N N . ASP B 1 112 ? 27.135 9.842 -6.421 1 97.31 112 ASP B N 1
ATOM 2129 C CA . ASP B 1 112 ? 26.101 9.748 -5.395 1 97.31 112 ASP B CA 1
ATOM 2130 C C . ASP B 1 112 ? 26.142 8.389 -4.698 1 97.31 112 ASP B C 1
ATOM 2132 O O . ASP B 1 112 ? 25.361 7.494 -5.027 1 97.31 112 ASP B O 1
ATOM 2136 N N . ILE B 1 113 ? 26.907 8.229 -3.656 1 98.01 113 ILE B N 1
ATOM 2137 C CA . ILE B 1 113 ? 27.194 6.976 -2.967 1 98.01 113 ILE B CA 1
ATOM 2138 C C . ILE B 1 113 ? 25.941 6.483 -2.248 1 98.01 113 ILE B C 1
ATOM 2140 O O . ILE B 1 113 ? 25.664 5.282 -2.223 1 98.01 113 ILE B O 1
ATOM 2144 N N . GLY B 1 114 ? 25.197 7.409 -1.619 1 98.26 114 GLY B N 1
ATOM 2145 C CA . GLY B 1 114 ? 23.995 7.036 -0.89 1 98.26 114 GLY B CA 1
ATOM 2146 C C . GLY B 1 114 ? 22.949 6.37 -1.763 1 98.26 114 GLY B C 1
ATOM 2147 O O . GLY B 1 114 ? 22.395 5.332 -1.396 1 98.26 114 GLY B O 1
ATOM 2148 N N . THR B 1 115 ? 22.746 6.933 -2.907 1 98.66 115 THR B N 1
ATOM 2149 C CA . THR B 1 115 ? 21.76 6.38 -3.828 1 98.66 115 THR B CA 1
ATOM 2150 C C . THR B 1 115 ? 22.244 5.054 -4.407 1 98.66 115 THR B C 1
ATOM 2152 O O . THR B 1 115 ? 21.476 4.095 -4.503 1 98.66 115 THR B O 1
ATOM 2155 N N . ARG B 1 116 ? 23.488 4.981 -4.795 1 98.6 116 ARG B N 1
ATOM 2156 C CA . ARG B 1 116 ? 24.059 3.733 -5.291 1 98.6 116 ARG B CA 1
ATOM 2157 C C . ARG B 1 116 ? 23.868 2.604 -4.284 1 98.6 116 ARG B C 1
ATOM 2159 O O . ARG B 1 116 ? 23.399 1.521 -4.64 1 98.6 116 ARG B O 1
ATOM 2166 N N . THR B 1 117 ? 24.173 2.838 -3.04 1 98.82 117 THR B N 1
ATOM 2167 C CA . THR B 1 117 ? 24.097 1.837 -1.981 1 98.82 117 THR B CA 1
ATOM 2168 C C . THR B 1 117 ? 22.658 1.369 -1.783 1 98.82 117 THR B C 1
ATOM 2170 O O . THR B 1 117 ? 22.409 0.177 -1.593 1 98.82 117 THR B O 1
ATOM 2173 N N . LEU B 1 118 ? 21.713 2.295 -1.833 1 98.86 118 LEU B N 1
ATOM 2174 C CA . LEU B 1 118 ? 20.302 1.959 -1.68 1 98.86 118 LEU B CA 1
ATOM 2175 C C . LEU B 1 118 ? 19.846 1.01 -2.784 1 98.86 118 LEU B C 1
ATOM 2177 O O . LEU B 1 118 ? 19.254 -0.034 -2.504 1 98.86 118 LEU B O 1
ATOM 2181 N N . PHE B 1 119 ? 20.128 1.359 -4.017 1 98.91 119 PHE B N 1
ATOM 2182 C CA . PHE B 1 119 ? 19.742 0.516 -5.142 1 98.91 119 PHE B CA 1
ATOM 2183 C C . PHE B 1 119 ? 20.371 -0.867 -5.022 1 98.91 119 PHE B C 1
ATOM 2185 O O . PHE B 1 119 ? 19.709 -1.879 -5.262 1 98.91 119 PHE B O 1
ATOM 2192 N N . GLU B 1 120 ? 21.62 -0.967 -4.675 1 98.82 120 GLU B N 1
ATOM 2193 C CA . GLU B 1 120 ? 22.318 -2.246 -4.582 1 98.82 120 GLU B CA 1
ATOM 2194 C C . GLU B 1 120 ? 21.726 -3.118 -3.478 1 98.82 120 GLU B C 1
ATOM 2196 O O . GLU B 1 120 ? 21.586 -4.331 -3.646 1 98.82 120 GLU B O 1
ATOM 2201 N N . LYS B 1 121 ? 21.405 -2.537 -2.344 1 98.86 121 LYS B N 1
ATOM 2202 C CA . LYS B 1 121 ? 20.763 -3.281 -1.264 1 98.86 121 LYS B CA 1
ATOM 2203 C C . LYS B 1 121 ? 19.442 -3.89 -1.724 1 98.86 121 LYS B C 1
ATOM 2205 O O . LYS B 1 121 ? 19.165 -5.061 -1.458 1 98.86 121 LYS B O 1
ATOM 2210 N N . ILE B 1 122 ? 18.666 -3.102 -2.41 1 98.82 122 ILE B N 1
ATOM 2211 C CA . ILE B 1 122 ? 17.345 -3.563 -2.822 1 98.82 122 ILE B CA 1
ATOM 2212 C C . ILE B 1 122 ? 17.484 -4.615 -3.92 1 98.82 122 ILE B C 1
ATOM 2214 O O . ILE B 1 122 ? 16.71 -5.574 -3.972 1 98.82 122 ILE B O 1
ATOM 2218 N N . VAL B 1 123 ? 18.501 -4.508 -4.839 1 98.72 123 VAL B N 1
ATOM 2219 C CA . VAL B 1 123 ? 18.777 -5.53 -5.843 1 98.72 123 VAL B CA 1
ATOM 2220 C C . VAL B 1 123 ? 19.014 -6.875 -5.159 1 98.72 123 VAL B C 1
ATOM 2222 O O . VAL B 1 123 ? 18.505 -7.905 -5.608 1 98.72 123 VAL B O 1
ATOM 2225 N N . MET B 1 124 ? 19.77 -6.877 -4.088 1 98.51 124 MET B N 1
ATOM 2226 C CA . MET B 1 124 ? 20.066 -8.116 -3.374 1 98.51 124 MET B CA 1
ATOM 2227 C C . MET B 1 124 ? 18.79 -8.745 -2.823 1 98.51 124 MET B C 1
ATOM 2229 O O . MET B 1 124 ? 18.605 -9.96 -2.907 1 98.51 124 MET B O 1
ATOM 2233 N N . ASP B 1 125 ? 17.921 -7.948 -2.281 1 98.41 125 ASP B N 1
ATOM 2234 C CA . ASP B 1 125 ? 16.633 -8.447 -1.81 1 98.41 125 ASP B CA 1
ATOM 2235 C C . ASP B 1 125 ? 15.816 -9.031 -2.96 1 98.41 125 ASP B C 1
ATOM 2237 O O . ASP B 1 125 ? 15.248 -10.119 -2.836 1 98.41 125 ASP B O 1
ATOM 2241 N N . GLU B 1 126 ? 15.794 -8.279 -4.084 1 98.48 126 GLU B N 1
ATOM 2242 C CA . GLU B 1 126 ? 15.005 -8.728 -5.226 1 98.48 126 GLU B CA 1
ATOM 2243 C C . GLU B 1 126 ? 15.566 -10.022 -5.81 1 98.48 126 GLU B C 1
ATOM 2245 O O . GLU B 1 126 ? 14.815 -10.861 -6.31 1 98.48 126 GLU B O 1
ATOM 2250 N N . GLU B 1 127 ? 16.881 -10.2 -5.816 1 98.47 127 GLU B N 1
ATOM 2251 C CA . GLU B 1 127 ? 17.48 -11.46 -6.246 1 98.47 127 GLU B CA 1
ATOM 2252 C C . GLU B 1 127 ? 17.007 -12.621 -5.377 1 98.47 127 GLU B C 1
ATOM 2254 O O . GLU B 1 127 ? 16.813 -13.734 -5.871 1 98.47 127 GLU B O 1
ATOM 2259 N N . GLY B 1 128 ? 16.885 -12.37 -4.058 1 98.22 128 GLY B N 1
ATOM 2260 C CA . GLY B 1 128 ? 16.295 -13.366 -3.179 1 98.22 128 GLY B CA 1
ATOM 2261 C C . GLY B 1 128 ? 14.876 -13.738 -3.566 1 98.22 128 GLY B C 1
ATOM 2262 O O . GLY B 1 128 ? 14.526 -14.92 -3.601 1 98.22 128 GLY B O 1
ATOM 2263 N N . HIS B 1 129 ? 14.068 -12.746 -3.906 1 98.24 129 HIS B N 1
ATOM 2264 C CA . HIS B 1 129 ? 12.704 -12.99 -4.359 1 98.24 129 HIS B CA 1
ATOM 2265 C C . HIS B 1 129 ? 12.689 -13.818 -5.64 1 98.24 129 HIS B C 1
ATOM 2267 O O . HIS B 1 129 ? 11.915 -14.771 -5.759 1 98.24 129 HIS B O 1
ATOM 2273 N N . MET B 1 130 ? 13.534 -13.389 -6.592 1 98.33 130 MET B N 1
ATOM 2274 C CA . MET B 1 130 ? 13.631 -14.09 -7.869 1 98.33 130 MET B CA 1
ATOM 2275 C C . MET B 1 130 ? 13.977 -15.56 -7.658 1 98.33 130 MET B C 1
ATOM 2277 O O . MET B 1 130 ? 13.333 -16.442 -8.229 1 98.33 130 MET B O 1
ATOM 2281 N N . SER B 1 131 ? 14.977 -15.818 -6.801 1 98.53 131 SER B N 1
ATOM 2282 C CA . SER B 1 131 ? 15.414 -17.182 -6.521 1 98.53 131 SER B CA 1
ATOM 2283 C C . SER B 1 131 ? 14.29 -18.006 -5.902 1 98.53 131 SER B C 1
ATOM 2285 O O . SER B 1 131 ? 14.097 -19.17 -6.26 1 98.53 131 SER B O 1
ATOM 2287 N N . TRP B 1 132 ? 13.587 -17.461 -4.959 1 98.58 132 TRP B N 1
ATOM 2288 C CA . TRP B 1 132 ? 12.468 -18.148 -4.323 1 98.58 132 TRP B CA 1
ATOM 2289 C C . TRP B 1 132 ? 11.392 -18.498 -5.346 1 98.58 132 TRP B C 1
ATOM 2291 O O . TRP B 1 132 ? 10.887 -19.623 -5.364 1 98.58 132 TRP B O 1
ATOM 2301 N N . LEU B 1 133 ? 11.068 -17.575 -6.218 1 98.7 133 LEU B N 1
ATOM 2302 C CA . LEU B 1 133 ? 10.034 -17.782 -7.227 1 98.7 133 LEU B CA 1
ATOM 2303 C C . LEU B 1 133 ? 10.441 -18.88 -8.204 1 98.7 133 LEU B C 1
ATOM 2305 O O . LEU B 1 133 ? 9.619 -19.718 -8.581 1 98.7 133 LEU B O 1
ATOM 2309 N N . GLU B 1 134 ? 11.697 -18.865 -8.636 1 98.66 134 GLU B N 1
ATOM 2310 C CA . GLU B 1 134 ? 12.207 -19.908 -9.521 1 98.66 134 GLU B CA 1
ATOM 2311 C C . GLU B 1 134 ? 12.123 -21.282 -8.862 1 98.66 134 GLU B C 1
ATOM 2313 O O . GLU B 1 134 ? 11.756 -22.265 -9.508 1 98.66 134 GLU B O 1
ATOM 2318 N N . LEU B 1 135 ? 12.479 -21.309 -7.568 1 98.55 135 LEU B N 1
ATOM 2319 C CA . LEU B 1 135 ? 12.388 -22.562 -6.827 1 98.55 135 LEU B CA 1
ATOM 2320 C C . LEU B 1 135 ? 10.949 -23.066 -6.787 1 98.55 135 LEU B C 1
ATOM 2322 O O . LEU B 1 135 ? 10.701 -24.262 -6.96 1 98.55 135 LEU B O 1
ATOM 2326 N N . GLN B 1 136 ? 9.956 -22.184 -6.527 1 98.53 136 GLN B N 1
ATOM 2327 C CA . GLN B 1 136 ? 8.555 -22.59 -6.491 1 98.53 136 GLN B CA 1
ATOM 2328 C C . GLN B 1 136 ? 8.119 -23.179 -7.83 1 98.53 136 GLN B C 1
ATOM 2330 O O . GLN B 1 136 ? 7.431 -24.2 -7.87 1 98.53 136 GLN B O 1
ATOM 2335 N N . LEU B 1 137 ? 8.498 -22.509 -8.93 1 98.56 137 LEU B N 1
ATOM 2336 C CA . LEU B 1 137 ? 8.139 -22.986 -10.261 1 98.56 137 LEU B CA 1
ATOM 2337 C C . LEU B 1 137 ? 8.747 -24.358 -10.53 1 98.56 137 LEU B C 1
ATOM 2339 O O . LEU B 1 137 ? 8.088 -25.234 -11.095 1 98.56 137 LEU B O 1
ATOM 2343 N N . ASP B 1 138 ? 9.996 -24.579 -10.093 1 98.5 138 ASP B N 1
ATOM 2344 C CA . ASP B 1 138 ? 10.659 -25.87 -10.247 1 98.5 138 ASP B CA 1
ATOM 2345 C C . ASP B 1 138 ? 9.95 -26.952 -9.436 1 98.5 138 ASP B C 1
ATOM 2347 O O . ASP B 1 138 ? 9.775 -28.076 -9.911 1 98.5 138 ASP B O 1
ATOM 2351 N N . LEU B 1 139 ? 9.571 -26.62 -8.214 1 98.22 139 LEU B N 1
ATOM 2352 C CA . LEU B 1 139 ? 8.887 -27.572 -7.346 1 98.22 139 LEU B CA 1
ATOM 2353 C C . LEU B 1 139 ? 7.55 -27.992 -7.947 1 98.22 139 LEU B C 1
ATOM 2355 O O . LEU B 1 139 ? 7.196 -29.173 -7.92 1 98.22 139 LEU B O 1
ATOM 2359 N N . ILE B 1 140 ? 6.812 -27.037 -8.516 1 98.13 140 ILE B N 1
ATOM 2360 C CA . ILE B 1 140 ? 5.539 -27.351 -9.156 1 98.13 140 ILE B CA 1
ATOM 2361 C C . ILE B 1 140 ? 5.773 -28.29 -10.338 1 98.13 140 ILE B C 1
ATOM 2363 O O . ILE B 1 140 ? 5.015 -29.24 -10.544 1 98.13 140 ILE B O 1
ATOM 2367 N N . LYS B 1 141 ? 6.842 -28.024 -11.107 1 97.68 141 LYS B N 1
ATOM 2368 C CA . LYS B 1 141 ? 7.193 -28.864 -12.248 1 97.68 141 LYS B CA 1
ATOM 2369 C C . LYS B 1 141 ? 7.559 -30.276 -11.8 1 97.68 141 LYS B C 1
ATOM 2371 O O . LYS B 1 141 ? 7.162 -31.256 -12.433 1 97.68 141 LYS B O 1
ATOM 2376 N N . ARG B 1 142 ? 8.183 -30.444 -10.685 1 97.75 142 ARG B N 1
ATOM 2377 C CA . ARG B 1 142 ? 8.713 -31.719 -10.213 1 97.75 142 ARG B CA 1
ATOM 2378 C C . ARG B 1 142 ? 7.625 -32.552 -9.545 1 97.75 142 ARG B C 1
ATOM 2380 O O . ARG B 1 142 ? 7.532 -33.76 -9.773 1 97.75 142 ARG B O 1
ATOM 2387 N N . MET B 1 143 ? 6.77 -31.937 -8.73 1 95.92 143 MET B N 1
ATOM 2388 C CA . MET B 1 143 ? 5.888 -32.741 -7.888 1 95.92 143 MET B CA 1
ATOM 2389 C C . MET B 1 143 ? 4.444 -32.65 -8.371 1 95.92 143 MET B C 1
ATOM 2391 O O . MET B 1 143 ? 3.583 -33.401 -7.91 1 95.92 143 MET B O 1
ATOM 2395 N N . GLY B 1 144 ? 4.202 -31.716 -9.351 1 96.85 144 GLY B N 1
ATOM 2396 C CA . GLY B 1 144 ? 2.842 -31.451 -9.794 1 96.85 144 GLY B CA 1
ATOM 2397 C C . GLY B 1 144 ? 2.11 -30.457 -8.913 1 96.85 144 GLY B C 1
ATOM 2398 O O . GLY B 1 144 ? 2.331 -30.413 -7.701 1 96.85 144 GLY B O 1
ATOM 2399 N N . GLU B 1 145 ? 1.258 -29.68 -9.484 1 95.43 145 GLU B N 1
ATOM 2400 C CA . GLU B 1 145 ? 0.582 -28.573 -8.813 1 95.43 145 GLU B CA 1
ATOM 2401 C C . GLU B 1 145 ? -0.264 -29.07 -7.645 1 95.43 145 GLU B C 1
ATOM 2403 O O . GLU B 1 145 ? -0.271 -28.46 -6.573 1 95.43 145 GLU B O 1
ATOM 2408 N N . PRO B 1 146 ? -0.969 -30.253 -7.746 1 96.02 146 PRO B N 1
ATOM 2409 C CA . PRO B 1 146 ? -1.778 -30.71 -6.614 1 96.02 146 PRO B CA 1
ATOM 2410 C C . PRO B 1 146 ? -0.942 -30.998 -5.369 1 96.02 146 PRO B C 1
ATOM 2412 O O . PRO B 1 146 ? -1.322 -30.607 -4.262 1 96.02 146 PRO B O 1
ATOM 2415 N N . ALA B 1 147 ? 0.126 -31.615 -5.541 1 96.8 147 ALA B N 1
ATOM 2416 C CA . ALA B 1 147 ? 0.996 -31.918 -4.408 1 96.8 147 ALA B CA 1
ATOM 2417 C C . ALA B 1 147 ? 1.591 -30.644 -3.817 1 96.8 147 ALA B C 1
ATOM 2419 O O . ALA B 1 147 ? 1.722 -30.52 -2.597 1 96.8 147 ALA B O 1
ATOM 2420 N N . TYR B 1 148 ? 1.925 -29.762 -4.694 1 97.96 148 TYR B N 1
ATOM 2421 C CA . TYR B 1 148 ? 2.449 -28.472 -4.259 1 97.96 148 TYR B CA 1
ATOM 2422 C C . TYR B 1 148 ? 1.434 -27.736 -3.393 1 97.96 148 TYR B C 1
ATOM 2424 O O . TYR B 1 148 ? 1.774 -27.234 -2.318 1 97.96 148 TYR B O 1
ATOM 2432 N N . ILE B 1 149 ? 0.23 -27.667 -3.827 1 96.73 149 ILE B N 1
ATOM 2433 C CA . ILE B 1 149 ? -0.841 -26.978 -3.116 1 96.73 149 ILE B CA 1
ATOM 2434 C C . ILE B 1 149 ? -1.056 -27.628 -1.751 1 96.73 149 ILE B C 1
ATOM 2436 O O . ILE B 1 149 ? -1.175 -26.935 -0.738 1 96.73 149 ILE B O 1
ATOM 2440 N N . ALA B 1 150 ? -1.013 -28.892 -1.687 1 95.67 150 ALA B N 1
ATOM 2441 C CA . ALA B 1 150 ? -1.241 -29.63 -0.447 1 95.67 150 ALA B CA 1
ATOM 2442 C C . ALA B 1 150 ? -0.199 -29.267 0.607 1 95.67 150 ALA B C 1
ATOM 2444 O O . ALA B 1 150 ? -0.508 -29.203 1.799 1 95.67 150 ALA B O 1
ATOM 2445 N N . LYS B 1 151 ? 0.984 -29.037 0.121 1 95.2 151 LYS B N 1
ATOM 2446 C CA . LYS B 1 151 ? 2.083 -28.709 1.025 1 95.2 151 LYS B CA 1
ATOM 2447 C C . LYS B 1 151 ? 1.941 -27.292 1.572 1 95.2 151 LYS B C 1
ATOM 2449 O O . LYS B 1 151 ? 2.59 -26.933 2.557 1 95.2 151 LYS B O 1
ATOM 2454 N N . HIS B 1 152 ? 1.144 -26.471 0.886 1 95.33 152 HIS B N 1
ATOM 2455 C CA . HIS B 1 152 ? 1.062 -25.06 1.243 1 95.33 152 HIS B CA 1
ATOM 2456 C C . HIS B 1 152 ? -0.296 -24.723 1.85 1 95.33 152 HIS B C 1
ATOM 2458 O O . HIS B 1 152 ? -0.671 -23.551 1.932 1 95.33 152 HIS B O 1
ATOM 2464 N N . MET B 1 153 ? -1.024 -25.674 2.231 1 92.78 153 MET B N 1
ATOM 2465 C CA . MET B 1 153 ? -2.283 -25.542 2.958 1 92.78 153 MET B CA 1
ATOM 2466 C C . MET B 1 153 ? -2.122 -25.982 4.409 1 92.78 153 MET B C 1
ATOM 2468 O O . MET B 1 153 ? -1.451 -26.976 4.69 1 92.78 153 MET B O 1
ATOM 2472 N N . SER B 1 154 ? -2.649 -25.149 5.293 1 86.82 154 SER B N 1
ATOM 2473 C CA . SER B 1 154 ? -2.629 -25.582 6.687 1 86.82 154 SER B CA 1
ATOM 2474 C C . SER B 1 154 ? -3.559 -26.77 6.91 1 86.82 154 SER B C 1
ATOM 2476 O O . SER B 1 154 ? -4.533 -26.949 6.176 1 86.82 154 SER B O 1
ATOM 2478 N N . ALA B 1 155 ? -3.172 -27.882 7.647 1 73.14 155 ALA B N 1
ATOM 2479 C CA . ALA B 1 155 ? -3.977 -29.065 7.938 1 73.14 155 ALA B CA 1
ATOM 2480 C C . ALA B 1 155 ? -5.397 -28.677 8.341 1 73.14 155 ALA B C 1
ATOM 2482 O O . ALA B 1 155 ? -6.36 -29.356 7.978 1 73.14 155 ALA B O 1
ATOM 2483 N N . ILE B 1 156 ? -5.687 -27.786 9.322 1 64.32 156 ILE B N 1
ATOM 2484 C CA . ILE B 1 156 ? -7.007 -27.483 9.865 1 64.32 156 ILE B CA 1
ATOM 2485 C C . ILE B 1 156 ? -7.544 -26.203 9.229 1 64.32 156 ILE B C 1
ATOM 2487 O O . ILE B 1 156 ? -6.872 -25.169 9.236 1 64.32 156 ILE B O 1
ATOM 2491 N N . ASN B 1 157 ? -8.081 -26.38 8.078 1 55.3 157 ASN B N 1
ATOM 2492 C CA . ASN B 1 157 ? -8.654 -25.176 7.487 1 55.3 157 ASN B CA 1
ATOM 2493 C C . ASN B 1 157 ? -9.693 -24.54 8.407 1 55.3 157 ASN B C 1
ATOM 2495 O O . ASN B 1 157 ? -10.738 -25.135 8.675 1 55.3 157 ASN B O 1
ATOM 2499 N N . ASN B 1 158 ? -9.195 -23.951 9.36 1 46.29 158 ASN B N 1
ATOM 2500 C CA . ASN B 1 158 ? -10.075 -23.354 10.359 1 46.29 158 ASN B CA 1
ATOM 2501 C C . ASN B 1 158 ? -10.989 -22.299 9.742 1 46.29 158 ASN B C 1
ATOM 2503 O O . ASN B 1 158 ? -11.383 -21.344 10.413 1 46.29 158 ASN B O 1
ATOM 2507 N N . HIS B 1 159 ? -11.329 -22.299 8.51 1 43.66 159 HIS B N 1
ATOM 2508 C CA . HIS B 1 159 ? -12.289 -21.234 8.242 1 43.66 159 HIS B CA 1
ATOM 2509 C C . HIS B 1 159 ? -13.658 -21.565 8.826 1 43.66 159 HIS B C 1
ATOM 2511 O O . HIS B 1 159 ? -14.035 -22.737 8.909 1 43.66 159 HIS B O 1
#

InterPro domains:
  IPR002024 Bacterioferritin [PIRSF002560] (3-154)
  IPR002024 Bacterioferritin [PR00601] (2-21)
  IPR002024 Bacterioferritin [PR00601] (22-42)
  IPR002024 Bacterioferritin [PR00601] (43-63)
  IPR002024 Bacterioferritin [PR00601] (64-84)
  IPR002024 Bacterioferritin [PR00601] (85-105)
  IPR002024 Bacterioferritin [PR00601] (106-126)
  IPR002024 Bacterioferritin [PR00601] (127-148)
  IPR002024 Bacterioferritin [cd00907] (1-153)
  IPR008331 Ferritin/DPS domain [PF00210] (9-143)
  IPR009040 Ferritin-like diiron domain [PS50905] (1-144)
  IPR009078 Ferritin-like superfamily [SSF47240] (1-153)
  IPR012347 Ferritin-like [G3DSA:1.20.1260.10] (2-156)

pLDDT: mean 95.63, std 10.02, range [40.06, 98.91]

Sequence (318 aa):
MSKKSTLSNLQKALSMELTAAHQYQLHASVLSDWGIDILSEQMRKEMSEELGHSDAFMERIMFLKGKPVLKMANTPVMAESLVQMFKTDLADEKEAIKFYTKAAQQAAEEGDIGTRTLFEKIVMDEEGHMSWLELQLDLIKRMGEPAYIAKHMSAINNHMSKKSTLSNLQKALSMELTAAHQYQLHASVLSDWGIDILSEQMRKEMSEELGHSDAFMERIMFLKGKPVLKMANTPVMAESLVQMFKTDLADEKEAIKFYTKAAQQAAEEGDIGTRTLFEKIVMDEEGHMSWLELQLDLIKRMGEPAYIAKHMSAINNH

Solvent-accessible surface area (backbone atoms only — not comparable to full-atom values): 16300 Å² total; per-residue (Å²): 129,68,73,57,58,55,50,51,46,40,48,52,49,28,10,46,24,47,21,50,17,48,30,24,45,50,49,18,52,51,28,44,74,72,59,26,45,52,53,15,51,52,27,45,52,50,18,54,52,26,49,52,53,26,50,53,34,42,51,51,34,43,73,73,72,43,80,74,71,69,48,58,69,54,70,50,72,86,64,91,43,69,68,55,38,42,50,54,53,36,52,51,33,52,52,48,37,56,49,33,53,52,47,20,52,53,24,48,76,64,66,36,60,71,59,18,52,52,30,51,55,49,34,54,53,36,51,52,52,37,52,52,36,52,49,52,55,50,48,31,70,72,63,33,59,71,56,47,48,58,74,30,31,62,91,71,72,80,121,129,69,72,57,58,56,50,50,47,39,48,52,50,28,10,47,24,47,22,50,18,50,30,25,46,51,50,18,52,52,29,45,74,72,58,28,45,53,52,15,53,51,26,46,53,50,17,54,51,26,48,52,53,26,49,53,35,41,52,52,32,43,73,72,73,44,80,73,71,70,48,58,68,54,69,49,72,86,62,92,44,69,68,55,37,43,50,53,53,37,52,51,34,52,51,47,39,56,51,32,52,52,46,20,52,53,23,49,75,64,66,35,59,71,58,18,52,52,30,52,54,50,35,56,55,37,50,51,51,37,52,53,38,52,49,52,55,50,47,31,70,72,64,34,58,68,56,46,50,60,73,30,30,62,89,71,70,78,121

Radius of gyration: 21.2 Å; Cα contacts (8 Å, |Δi|>4): 393; chains: 2; bounding box: 61×60×38 Å

Secondary structure (DSSP, 8-state):
--HHHHHHHHHHHHHHHHHHHHHHHHHHHHHHHTT-HHHHHHHHHHHHHHHHHHHHHHHHHHHTT-------SS-----SSHHHHHHHHHHHHHHHHHHHHHHHHHHHHTT-HHHHHHHHHHHHHHHHHHHHHHHHHHHHHHH-HHHHHHHTS-SS---/--HHHHHHHHHHHHHHHHHHHHHHHHHHHHHHHTT-HHHHHHHHHHHHHHHHHHHHHHHHHHHTT-------SS-----SSHHHHHHHHHHHHHHHHHHHHHHHHHHHHTT-HHHHHHHHHHHHHHHHHHHHHHHHHHHHHHH-HHHHHHHTS-SS---

Foldseek 3Di:
DDPPLLLVLLQLLLQLLLQLLVLLVLALVVCVVVQLNQVSVVSNVVSVVSVVLSVVSCVVCVVSVHHHDHHHPDHHDHDPDPLRSLVVSLVSLVVLLVSLCVSLVVCVVVVNNVSNVSSVVVSVVSVVVNVVSVVLNVVCVVPNPVVSSVVRHDPCSVD/DDPPLLLVLLQLLLQLLLQLLVLLVLALVVCVVVQLNQVSVVSNVVSVVSVVLSVVSCVVCVVSVHHHDHHHPDHHDHDPDPLRSLVVSLVSLVVLLVSLCVSLVVCVVVVNNVSNVSSVVVSVVSVVVNVVSVVLNVVCVVPNPVVSSVVRHDPCSVD